Protein AF-A0A7W2FDJ4-F1 (afdb_monomer)

Mean predicted aligned error: 14.61 Å

Organism: NCBI:txid2758570

Sequence (195 aa):
MRVRCGSGLTKYYLIHSAQLAGSASAHRHAGGASSSGAVTGERERHAKRGIDEHNGMMALIEKRWHRMIRIAVSRDPARVPETSAVLWRGLAEHLTAIIGERGFDALYARSLHQVSATYPWLAGIDPAEEHVTFSQLQHRLQQQSMPAAGEASSALLCTFIDTLTLLIGELVTSSILRAAWGDDTVNPAVSESQA

Solvent-accessible surface area (backbone atoms only — not comparable to full-atom values): 11786 Å² total; per-residue (Å²): 138,87,82,86,79,82,88,85,77,92,72,85,86,80,84,87,86,85,90,89,83,86,83,89,79,90,84,88,86,88,84,90,83,83,96,81,69,75,78,70,52,54,62,53,51,53,55,49,47,55,52,52,52,47,53,53,56,45,59,49,51,61,51,44,55,51,50,33,45,46,48,63,34,57,72,44,46,91,46,24,32,61,49,49,29,52,57,49,38,29,45,41,64,58,41,29,77,74,57,34,61,72,46,47,31,55,47,51,44,49,25,42,58,62,44,20,78,82,42,59,80,57,55,87,66,61,47,89,77,31,74,82,61,28,54,62,60,25,53,52,31,66,77,44,55,51,68,60,27,33,52,52,52,36,51,37,57,43,47,37,50,53,52,46,27,74,72,70,33,57,70,55,43,54,53,49,51,36,69,41,61,36,62,69,56,73,39,84,86,72,85,82,87,89,130

Foldseek 3Di:
DDDDDDDDDPDPPPPDPDDDDDDDDDDDDDDDDDDDDPPPVVVVVVVVVVVVVVVVVLVVLLVLVLVLLLCQLVVDLLCNLVSLQLLVQLLLVLVCVPQNLVRSLVLLVVLLVVLCVVVVLSPPDRSNVCNHGVVSLSVSLNVDDSVVSSVSSSSSVSSSLVVVCVPVNDVVSVVSSCSSPNPVSSDVPPPPDDD

Structure (mmCIF, N/CA/C/O backbone):
data_AF-A0A7W2FDJ4-F1
#
_entry.id   AF-A0A7W2FDJ4-F1
#
loop_
_atom_site.group_PDB
_atom_site.id
_atom_site.type_symbol
_atom_site.label_atom_id
_atom_site.label_alt_id
_atom_site.label_comp_id
_atom_site.label_asym_id
_atom_site.label_entity_id
_atom_site.label_seq_id
_atom_site.pdbx_PDB_ins_code
_atom_site.Cartn_x
_atom_site.Cartn_y
_atom_site.Cartn_z
_atom_site.occupancy
_atom_site.B_iso_or_equiv
_atom_site.auth_seq_id
_atom_site.auth_comp_id
_atom_site.auth_asym_id
_atom_site.auth_atom_id
_atom_site.pdbx_PDB_model_num
ATOM 1 N N . MET A 1 1 ? 3.245 -29.405 22.994 1.00 35.12 1 MET A N 1
ATOM 2 C CA . MET A 1 1 ? 4.387 -28.833 22.249 1.00 35.12 1 MET A CA 1
ATOM 3 C C . MET A 1 1 ? 4.181 -27.319 22.183 1.00 35.12 1 MET A C 1
ATOM 5 O O . MET A 1 1 ? 3.327 -26.865 21.440 1.00 35.12 1 MET A O 1
ATOM 9 N N . ARG A 1 2 ? 4.812 -26.549 23.084 1.00 29.47 2 ARG A N 1
ATOM 10 C CA . ARG A 1 2 ? 4.671 -25.081 23.158 1.00 29.47 2 ARG A CA 1
ATOM 11 C C . ARG A 1 2 ? 5.788 -24.445 22.336 1.00 29.47 2 ARG A C 1
ATOM 13 O O . ARG A 1 2 ? 6.943 -24.524 22.741 1.00 29.47 2 ARG A O 1
ATOM 20 N N . VAL A 1 3 ? 5.442 -23.815 21.220 1.00 31.62 3 VAL A N 1
ATOM 21 C CA . VAL A 1 3 ? 6.370 -22.985 20.446 1.00 31.62 3 VAL A CA 1
ATOM 22 C C . VAL A 1 3 ? 6.242 -21.552 20.959 1.00 31.62 3 VAL A C 1
ATOM 24 O O . VAL A 1 3 ? 5.212 -20.910 20.782 1.00 31.62 3 VAL A O 1
ATOM 27 N N . ARG A 1 4 ? 7.280 -21.068 21.650 1.00 38.00 4 ARG A N 1
ATOM 28 C CA . ARG A 1 4 ? 7.498 -19.633 21.871 1.00 38.00 4 ARG A CA 1
ATOM 29 C C . ARG A 1 4 ? 8.023 -19.058 20.557 1.00 38.00 4 ARG A C 1
ATOM 31 O O . ARG A 1 4 ? 9.126 -19.419 20.160 1.00 38.00 4 ARG A O 1
ATOM 38 N N . CYS A 1 5 ? 7.264 -18.180 19.908 1.00 35.72 5 CYS A N 1
ATOM 39 C CA . CYS A 1 5 ? 7.778 -17.361 18.814 1.00 35.72 5 CYS A CA 1
ATOM 40 C C . CYS A 1 5 ? 8.107 -15.970 19.362 1.00 35.72 5 CYS A C 1
ATOM 42 O O . CYS A 1 5 ? 7.279 -15.339 20.019 1.00 35.72 5 CYS A O 1
ATOM 44 N N . GLY A 1 6 ? 9.362 -15.567 19.170 1.00 32.09 6 GLY A N 1
ATOM 45 C CA . GLY A 1 6 ? 9.973 -14.386 19.760 1.00 32.09 6 GLY A CA 1
ATOM 46 C C . GLY A 1 6 ? 9.373 -13.073 19.268 1.00 32.09 6 GLY A C 1
ATOM 47 O O . GLY A 1 6 ? 9.149 -12.858 18.082 1.00 32.09 6 GLY A O 1
ATOM 48 N N . SER A 1 7 ? 9.169 -12.192 20.238 1.00 45.44 7 SER A N 1
ATOM 49 C CA . SER A 1 7 ? 8.968 -10.753 20.135 1.00 45.44 7 SER A CA 1
ATOM 50 C C . SER A 1 7 ? 10.128 -10.059 19.416 1.00 45.44 7 SER A C 1
ATOM 52 O O . SER A 1 7 ? 11.277 -10.212 19.834 1.00 45.44 7 SER A O 1
ATOM 54 N N . GLY A 1 8 ? 9.833 -9.235 18.407 1.00 34.50 8 GLY A N 1
ATOM 55 C CA . GLY A 1 8 ? 10.883 -8.488 17.714 1.00 34.50 8 GLY A CA 1
ATOM 56 C C . GLY A 1 8 ? 10.454 -7.368 16.770 1.00 34.50 8 GLY A C 1
ATOM 57 O O . GLY A 1 8 ? 11.247 -7.054 15.897 1.00 34.50 8 GLY A O 1
ATOM 58 N N . LEU A 1 9 ? 9.261 -6.762 16.895 1.00 37.78 9 LEU A N 1
ATOM 59 C CA . LEU A 1 9 ? 8.865 -5.644 16.008 1.00 37.78 9 LEU A CA 1
ATOM 60 C C . LEU A 1 9 ? 8.097 -4.483 16.678 1.00 37.78 9 LEU A C 1
ATOM 62 O O . LEU A 1 9 ? 7.592 -3.599 15.996 1.00 37.78 9 LEU A O 1
ATOM 66 N N . THR A 1 10 ? 8.064 -4.389 18.009 1.00 34.03 10 THR A N 1
ATOM 67 C CA . THR A 1 10 ? 7.265 -3.364 18.718 1.00 34.03 10 THR A CA 1
ATOM 68 C C . THR A 1 10 ? 8.025 -2.073 19.065 1.00 34.03 10 THR A C 1
ATOM 70 O O . THR A 1 10 ? 7.787 -1.492 20.120 1.00 34.03 10 THR A O 1
ATOM 73 N N . LYS A 1 11 ? 8.965 -1.607 18.226 1.00 36.50 11 LYS A N 1
ATOM 74 C CA . LYS A 1 11 ? 9.744 -0.380 18.527 1.00 36.50 11 LYS A CA 1
ATOM 75 C C . LYS A 1 11 ? 9.569 0.808 17.579 1.00 36.50 11 LYS A C 1
ATOM 77 O O . LYS A 1 11 ? 10.017 1.888 17.941 1.00 36.50 11 LYS A O 1
ATOM 82 N N . TYR A 1 12 ? 8.872 0.678 16.450 1.00 39.47 12 TYR A N 1
ATOM 83 C CA . TYR A 1 12 ? 8.787 1.786 15.482 1.00 39.47 12 TYR A CA 1
ATOM 84 C C . TYR A 1 12 ? 7.567 2.718 15.606 1.00 39.47 12 TYR A C 1
ATOM 86 O O . TYR A 1 12 ? 7.525 3.732 14.922 1.00 39.47 12 TYR A O 1
ATOM 94 N N . TYR A 1 13 ? 6.621 2.467 16.520 1.00 38.34 13 TYR A N 1
ATOM 95 C CA . TYR A 1 13 ? 5.417 3.312 16.670 1.00 38.34 13 TYR A CA 1
ATOM 96 C C . TYR A 1 13 ? 5.310 4.104 17.986 1.00 38.34 13 TYR A C 1
ATOM 98 O O . TYR A 1 13 ? 4.272 4.694 18.269 1.00 38.34 13 TYR A O 1
ATOM 106 N N . LEU A 1 14 ? 6.380 4.175 18.784 1.00 38.66 14 LEU A N 1
ATOM 107 C CA . LEU A 1 14 ? 6.375 4.833 20.101 1.00 38.66 14 LEU A CA 1
ATOM 108 C C . LEU A 1 14 ? 7.415 5.960 20.216 1.00 38.66 14 LEU A C 1
ATOM 110 O O . LEU A 1 14 ? 8.109 6.083 21.219 1.00 38.66 14 LEU A O 1
ATOM 114 N N . ILE A 1 15 ? 7.528 6.805 19.187 1.00 38.59 15 ILE A N 1
ATOM 115 C CA . ILE A 1 15 ? 8.310 8.050 19.258 1.00 38.59 15 ILE A CA 1
ATOM 116 C C . ILE A 1 15 ? 7.502 9.196 18.637 1.00 38.59 15 ILE A C 1
ATOM 118 O O . ILE A 1 15 ? 7.810 9.660 17.545 1.00 38.59 15 ILE A O 1
ATOM 122 N N . HIS A 1 16 ? 6.438 9.657 19.307 1.00 35.53 16 HIS A N 1
ATOM 123 C CA . HIS A 1 16 ? 5.945 11.021 19.048 1.00 35.53 16 HIS A CA 1
ATOM 124 C C . HIS A 1 16 ? 5.197 11.721 20.197 1.00 35.53 16 HIS A C 1
ATOM 126 O O . HIS A 1 16 ? 4.578 12.762 19.982 1.00 35.53 16 HIS A O 1
ATOM 132 N N . SER A 1 17 ? 5.273 11.225 21.433 1.00 37.34 17 SER A N 1
ATOM 133 C CA . SER A 1 17 ? 4.556 11.840 22.558 1.00 37.34 17 SER A CA 1
ATOM 134 C C . SER A 1 17 ? 5.367 11.811 23.850 1.00 37.34 17 SER A C 1
ATOM 136 O O . SER A 1 17 ? 5.009 11.105 24.784 1.00 37.34 17 SER A O 1
ATOM 138 N N . ALA A 1 18 ? 6.471 12.561 23.879 1.00 37.53 18 ALA A N 1
ATOM 139 C CA . ALA A 1 18 ? 7.055 13.148 25.092 1.00 37.53 18 ALA A CA 1
ATOM 140 C C . ALA A 1 18 ? 8.311 13.950 24.721 1.00 37.53 18 ALA A C 1
ATOM 142 O O . ALA A 1 18 ? 9.374 13.356 24.594 1.00 37.53 18 ALA A O 1
ATOM 143 N N . GLN A 1 19 ? 8.204 15.273 24.536 1.00 37.16 19 GLN A N 1
ATOM 144 C CA . GLN A 1 19 ? 9.336 16.175 24.803 1.00 37.16 19 GLN A CA 1
ATOM 145 C C . GLN A 1 19 ? 8.892 17.647 24.898 1.00 37.16 19 GLN A C 1
ATOM 147 O O . GLN A 1 19 ? 9.180 18.454 24.021 1.00 37.16 19 GLN A O 1
ATOM 152 N N . LEU A 1 20 ? 8.200 18.010 25.980 1.00 39.47 20 LEU A N 1
ATOM 153 C CA . LEU A 1 20 ? 8.136 19.393 26.472 1.00 39.47 20 LEU A CA 1
ATOM 154 C C . LEU A 1 20 ? 8.098 19.376 28.005 1.00 39.47 20 LEU A C 1
ATOM 156 O O . LEU A 1 20 ? 7.041 19.527 28.605 1.00 39.47 20 LEU A O 1
ATOM 160 N N . ALA A 1 21 ? 9.255 19.161 28.634 1.00 34.97 21 ALA A N 1
ATOM 161 C CA . ALA A 1 21 ? 9.536 19.601 30.002 1.00 34.97 21 ALA A CA 1
ATOM 162 C C . ALA A 1 21 ? 11.033 19.447 30.315 1.00 34.97 21 ALA A C 1
ATOM 164 O O . ALA A 1 21 ? 11.576 18.354 30.193 1.00 34.97 21 ALA A O 1
ATOM 165 N N . GLY A 1 22 ? 11.669 20.524 30.786 1.00 32.59 22 GLY A N 1
ATOM 166 C CA . GLY A 1 22 ? 12.839 20.420 31.666 1.00 32.59 22 GLY A CA 1
ATOM 167 C C . GLY A 1 22 ? 14.176 20.891 31.098 1.00 32.59 22 GLY A C 1
ATOM 168 O O . GLY A 1 22 ? 15.038 20.085 30.768 1.00 32.59 22 GLY A O 1
ATOM 169 N N . SER A 1 23 ? 14.364 22.208 31.066 1.00 37.94 23 SER A N 1
ATOM 170 C CA . SER A 1 23 ? 15.670 22.875 31.004 1.00 37.94 23 SER A CA 1
ATOM 171 C C . SER A 1 23 ? 16.363 22.899 32.381 1.00 37.94 23 SER A C 1
ATOM 173 O O . SER A 1 23 ? 15.674 22.840 33.397 1.00 37.94 23 SER A O 1
ATOM 175 N N . ALA A 1 24 ? 17.684 23.163 32.367 1.00 33.72 24 ALA A N 1
ATOM 176 C CA . ALA A 1 24 ? 18.597 23.541 33.475 1.00 33.72 24 ALA A CA 1
ATOM 177 C C . ALA A 1 24 ? 19.248 22.376 34.264 1.00 33.72 24 ALA A C 1
ATOM 179 O O . ALA A 1 24 ? 18.584 21.411 34.602 1.00 33.72 24 ALA A O 1
ATOM 180 N N . SER A 1 25 ? 20.526 22.387 34.669 1.00 38.91 25 SER A N 1
ATOM 181 C CA . SER A 1 25 ? 21.714 23.224 34.419 1.00 38.91 25 SER A CA 1
ATOM 182 C C . SER A 1 25 ? 22.951 22.508 35.019 1.00 38.91 25 SER A C 1
ATOM 184 O O . SER A 1 25 ? 22.806 21.787 35.998 1.00 38.91 25 SER A O 1
ATOM 186 N N . ALA A 1 26 ? 24.135 22.772 34.448 1.00 38.47 26 ALA A N 1
ATOM 187 C CA . ALA A 1 26 ? 25.497 22.791 35.027 1.00 38.47 26 ALA A CA 1
ATOM 188 C C . ALA A 1 26 ? 26.029 21.655 35.944 1.00 38.47 26 ALA A C 1
ATOM 190 O O . ALA A 1 26 ? 25.538 21.450 37.044 1.00 38.47 26 ALA A O 1
ATOM 191 N N . HIS A 1 27 ? 27.212 21.108 35.611 1.00 33.00 27 HIS A N 1
ATOM 192 C CA . HIS A 1 27 ? 28.472 21.418 36.324 1.00 33.00 27 HIS A CA 1
ATOM 193 C C . HIS A 1 27 ? 29.728 20.844 35.622 1.00 33.00 27 HIS A C 1
ATOM 195 O O . HIS A 1 27 ? 29.701 19.798 34.986 1.00 33.00 27 HIS A O 1
ATOM 201 N N . ARG A 1 28 ? 30.825 21.605 35.751 1.00 38.44 28 ARG A N 1
ATOM 202 C CA . ARG A 1 28 ? 32.210 21.413 35.263 1.00 38.44 28 ARG A CA 1
ATOM 203 C C . ARG A 1 28 ? 32.880 20.108 35.724 1.00 38.44 28 ARG A C 1
ATOM 205 O O . ARG A 1 28 ? 32.680 19.732 36.870 1.00 38.44 28 ARG A O 1
ATOM 212 N N . HIS A 1 29 ? 33.844 19.592 34.947 1.00 35.88 29 HIS A N 1
ATOM 213 C CA . HIS A 1 29 ? 35.271 19.553 35.336 1.00 35.88 29 HIS A CA 1
ATOM 214 C C . HIS A 1 29 ? 36.205 19.170 34.168 1.00 35.88 29 HIS A C 1
ATOM 216 O O . HIS A 1 29 ? 35.777 18.635 33.153 1.00 35.88 29 HIS A O 1
ATOM 222 N N . ALA A 1 30 ? 37.470 19.563 34.324 1.00 39.56 30 ALA A N 1
ATOM 223 C CA . ALA A 1 30 ? 38.514 19.739 33.317 1.00 39.56 30 ALA A CA 1
ATOM 224 C C . ALA A 1 30 ? 39.463 18.535 33.113 1.00 39.56 30 ALA A C 1
ATOM 226 O O . ALA A 1 30 ? 39.499 17.620 33.929 1.00 39.56 30 ALA A O 1
ATOM 227 N N . GLY A 1 31 ? 40.307 18.640 32.075 1.00 33.47 31 GLY A N 1
ATOM 228 C CA . GLY A 1 31 ? 41.476 17.794 31.768 1.00 33.47 31 GLY A CA 1
ATOM 229 C C . GLY A 1 31 ? 41.420 17.356 30.297 1.00 33.47 31 GLY A C 1
ATOM 230 O O . GLY A 1 31 ? 40.468 16.705 29.905 1.00 33.47 31 GLY A O 1
ATOM 231 N N . GLY A 1 32 ? 42.293 17.740 29.365 1.00 38.88 32 GLY A N 1
ATOM 232 C CA . GLY A 1 32 ? 43.724 18.008 29.444 1.00 38.88 32 GLY A CA 1
ATOM 233 C C . GLY A 1 32 ? 44.474 16.801 28.873 1.00 38.88 32 GLY A C 1
ATOM 234 O O . GLY A 1 32 ? 44.712 15.875 29.632 1.00 38.88 32 GLY A O 1
ATOM 235 N N . ALA A 1 33 ? 44.794 16.800 27.567 1.00 36.53 33 ALA A N 1
ATOM 236 C CA . ALA A 1 33 ? 46.028 16.238 26.980 1.00 36.53 33 ALA A CA 1
ATOM 237 C C . ALA A 1 33 ? 45.968 16.058 25.446 1.00 36.53 33 ALA A C 1
ATOM 239 O O . ALA A 1 33 ? 44.989 15.573 24.887 1.00 36.53 33 ALA A O 1
ATOM 240 N N . SER A 1 34 ? 47.119 16.348 24.833 1.00 43.69 34 SER A N 1
ATOM 241 C CA . SER A 1 34 ? 47.691 15.746 23.620 1.00 43.69 34 SER A CA 1
ATOM 242 C C . SER A 1 34 ? 47.055 16.009 22.254 1.00 43.69 34 SER A C 1
ATOM 244 O O . SER A 1 34 ? 46.314 15.209 21.689 1.00 43.69 34 SER A O 1
ATOM 246 N N . SER A 1 35 ? 47.540 17.088 21.640 1.00 48.44 35 SER A N 1
ATOM 247 C CA . SER A 1 35 ? 47.592 17.301 20.196 1.00 48.44 35 SER A CA 1
ATOM 248 C C . SER A 1 35 ? 48.700 16.448 19.552 1.00 48.44 35 SER A C 1
ATOM 250 O O . SER A 1 35 ? 49.858 16.856 19.514 1.00 48.44 35 SER A O 1
ATOM 252 N N . SER A 1 36 ? 48.360 15.269 19.031 1.00 46.56 36 SER A N 1
ATOM 253 C CA . SER A 1 36 ? 49.180 14.565 18.030 1.00 46.56 36 SER A CA 1
ATOM 254 C C . SER A 1 36 ? 48.304 13.575 17.256 1.00 46.56 36 SER A C 1
ATOM 256 O O . SER A 1 36 ? 48.122 12.431 17.657 1.00 46.56 36 SER A O 1
ATOM 258 N N . GLY A 1 37 ? 47.665 14.059 16.187 1.00 46.62 37 GLY A N 1
ATOM 259 C CA . GLY A 1 37 ? 46.761 13.254 15.351 1.00 46.62 37 GLY A CA 1
ATOM 260 C C . GLY A 1 37 ? 45.909 14.061 14.364 1.00 46.62 37 GLY A C 1
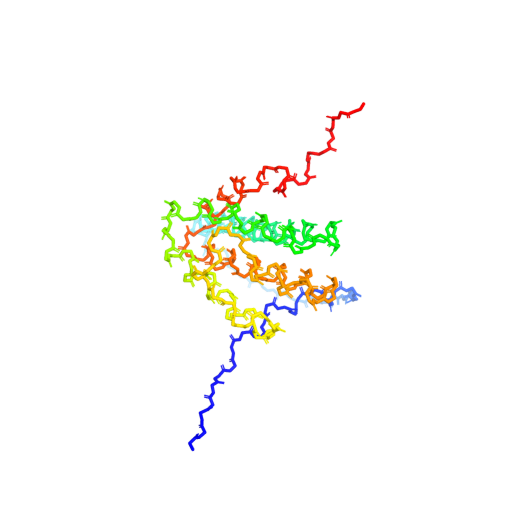ATOM 261 O O . GLY A 1 37 ? 44.803 13.649 14.025 1.00 46.62 37 GLY A O 1
ATOM 262 N N . ALA A 1 38 ? 46.361 15.249 13.945 1.00 49.38 38 ALA A N 1
ATOM 263 C CA . ALA A 1 38 ? 45.491 16.218 13.272 1.00 49.38 38 ALA A CA 1
ATOM 264 C C . ALA A 1 38 ? 45.242 15.945 11.775 1.00 49.38 38 ALA A C 1
ATOM 266 O O . ALA A 1 38 ? 44.203 16.350 11.268 1.00 49.38 38 ALA A O 1
ATOM 267 N N . VAL A 1 39 ? 46.124 15.232 11.066 1.00 50.12 39 VAL A N 1
ATOM 268 C CA . VAL A 1 39 ? 46.064 15.191 9.588 1.00 50.12 39 VAL A CA 1
ATOM 269 C C . VAL A 1 39 ? 45.224 14.032 9.024 1.00 50.12 39 VAL A C 1
ATOM 271 O O . VAL A 1 39 ? 44.646 14.164 7.949 1.00 50.12 39 VAL A O 1
ATOM 274 N N . THR A 1 40 ? 45.056 12.925 9.754 1.00 50.06 40 THR A N 1
ATOM 275 C CA . THR A 1 40 ? 44.250 11.779 9.276 1.00 50.06 40 THR A CA 1
ATOM 276 C C . THR A 1 40 ? 42.759 11.924 9.605 1.00 50.06 40 THR A C 1
ATOM 278 O 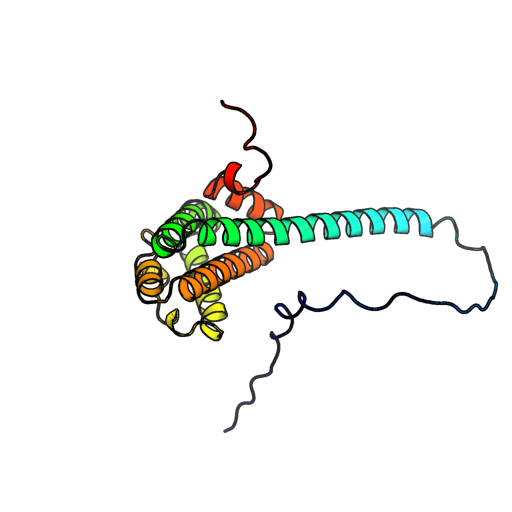O . THR A 1 40 ? 41.909 11.470 8.843 1.00 50.06 40 THR A O 1
ATOM 281 N N . GLY A 1 41 ? 42.415 12.634 10.686 1.00 47.06 41 GLY A N 1
ATOM 282 C CA . GLY A 1 41 ? 41.025 12.774 11.134 1.00 47.06 41 GLY A CA 1
ATOM 283 C C . GLY A 1 41 ? 40.170 13.730 10.297 1.00 47.06 41 GLY A C 1
ATOM 284 O O . GLY A 1 41 ? 38.950 13.655 10.347 1.00 47.06 41 GLY A O 1
ATOM 285 N N . GLU A 1 42 ? 40.761 14.641 9.523 1.00 42.97 42 GLU A N 1
ATOM 286 C CA . GLU A 1 42 ? 40.005 15.683 8.811 1.00 42.97 42 GLU A CA 1
ATOM 287 C C . GLU A 1 42 ? 39.336 15.167 7.527 1.00 42.97 42 GLU A C 1
ATOM 289 O O . GLU A 1 42 ? 38.183 15.503 7.249 1.00 42.97 42 GLU A O 1
ATOM 294 N N . ARG A 1 43 ? 40.002 14.251 6.808 1.00 50.53 43 ARG A N 1
ATOM 295 C CA . ARG A 1 43 ? 39.419 13.520 5.667 1.00 50.53 43 ARG A CA 1
ATOM 296 C C . ARG A 1 43 ? 38.301 12.572 6.100 1.00 50.53 43 ARG A C 1
ATOM 298 O O . ARG A 1 43 ? 37.265 12.507 5.444 1.00 50.53 43 ARG A O 1
ATOM 305 N N . GLU A 1 44 ? 38.479 11.894 7.231 1.00 49.00 44 GLU A N 1
ATOM 306 C CA . GLU A 1 44 ? 37.477 10.989 7.808 1.00 49.00 44 GLU A CA 1
ATOM 307 C C . GLU A 1 44 ? 36.255 11.755 8.343 1.00 49.00 44 GLU A C 1
ATOM 309 O O . GLU A 1 44 ? 35.114 11.342 8.136 1.00 49.00 44 GLU A O 1
ATOM 314 N N . ARG A 1 45 ? 36.473 12.934 8.945 1.00 53.94 45 ARG A N 1
ATOM 315 C CA . ARG A 1 45 ? 35.403 13.850 9.377 1.00 53.94 45 ARG A CA 1
ATOM 316 C C . ARG A 1 45 ? 34.588 14.403 8.206 1.00 53.94 45 ARG A C 1
ATOM 318 O O . ARG A 1 45 ? 33.377 14.540 8.350 1.00 53.94 45 ARG A O 1
ATOM 325 N N . HIS A 1 46 ? 35.211 14.700 7.064 1.00 50.38 46 HIS A N 1
ATOM 326 C CA . HIS A 1 46 ? 34.495 15.157 5.866 1.00 50.38 46 HIS A CA 1
ATOM 327 C C . HIS A 1 46 ? 33.679 14.038 5.203 1.00 50.38 46 HIS A C 1
ATOM 329 O O . HIS A 1 46 ? 32.527 14.267 4.838 1.00 50.38 46 HIS A O 1
ATOM 335 N N . ALA A 1 47 ? 34.233 12.825 5.097 1.00 57.59 47 ALA A N 1
ATOM 336 C CA . ALA A 1 47 ? 33.514 11.677 4.542 1.00 57.59 47 ALA A CA 1
ATOM 337 C C . ALA A 1 47 ? 32.325 11.262 5.425 1.00 57.59 47 ALA A C 1
ATOM 339 O O . ALA A 1 47 ? 31.223 11.051 4.923 1.00 57.59 47 ALA A O 1
ATOM 340 N N . LYS A 1 48 ? 32.517 11.220 6.750 1.00 51.69 48 LYS A N 1
ATOM 341 C CA . LYS A 1 48 ? 31.446 10.890 7.695 1.00 51.69 48 LYS A CA 1
ATOM 342 C C . LYS A 1 48 ? 30.353 11.963 7.736 1.00 51.69 48 LYS A C 1
ATOM 344 O O . LYS A 1 48 ? 29.182 11.613 7.754 1.00 51.69 48 LYS A O 1
ATOM 349 N N . ARG A 1 49 ? 30.713 13.251 7.640 1.00 56.22 49 ARG A N 1
ATOM 350 C CA . ARG A 1 49 ? 29.740 14.354 7.543 1.00 56.22 49 ARG A CA 1
ATOM 351 C C . ARG A 1 49 ? 28.859 14.245 6.297 1.00 56.22 49 ARG A C 1
ATOM 353 O O . ARG A 1 49 ? 27.653 14.407 6.414 1.00 56.22 49 ARG A O 1
ATOM 360 N N . GLY A 1 50 ? 29.435 13.908 5.140 1.00 54.16 50 GLY A N 1
ATOM 361 C CA . GLY A 1 50 ? 28.657 13.695 3.915 1.00 54.16 50 GLY A CA 1
ATOM 362 C C . GLY A 1 50 ? 27.683 12.514 4.015 1.00 54.16 50 GLY A C 1
ATOM 363 O O . GLY A 1 50 ? 26.563 12.603 3.523 1.00 54.16 50 GLY A O 1
ATOM 364 N N . ILE A 1 51 ? 28.077 11.431 4.696 1.00 57.12 51 ILE A N 1
ATOM 365 C CA . ILE A 1 51 ? 27.209 10.268 4.947 1.00 57.12 51 ILE A CA 1
ATOM 366 C C . ILE A 1 51 ? 26.108 10.608 5.964 1.00 57.12 51 ILE A C 1
ATOM 368 O O . ILE A 1 51 ? 24.963 10.220 5.763 1.00 57.12 51 ILE A O 1
ATOM 372 N N . ASP A 1 52 ? 26.413 11.366 7.018 1.00 51.19 52 ASP A N 1
ATOM 373 C CA . ASP A 1 52 ? 25.440 11.751 8.050 1.00 51.19 52 ASP A CA 1
ATOM 374 C C . ASP A 1 52 ? 24.416 12.781 7.530 1.00 51.19 52 ASP A C 1
ATOM 376 O O . ASP A 1 52 ? 23.228 12.683 7.840 1.00 51.19 52 ASP A O 1
ATOM 380 N N . GLU A 1 53 ? 24.837 13.734 6.693 1.00 55.69 53 GLU A N 1
ATOM 381 C CA . GLU A 1 53 ? 23.945 14.691 6.018 1.00 55.69 53 GLU A CA 1
ATOM 382 C C . GLU A 1 53 ? 23.057 14.000 4.979 1.00 55.69 53 GLU A C 1
ATOM 384 O O . GLU A 1 53 ? 21.860 14.282 4.907 1.00 55.69 53 GLU A O 1
ATOM 389 N N . HIS A 1 54 ? 23.609 13.045 4.224 1.00 51.56 54 HIS A N 1
ATOM 390 C CA . HIS A 1 54 ? 22.834 12.194 3.326 1.00 51.56 54 HIS A CA 1
ATOM 391 C C . HIS A 1 54 ? 21.817 11.359 4.112 1.00 51.56 54 HIS A C 1
ATOM 393 O O . HIS A 1 54 ? 20.630 11.450 3.833 1.00 51.56 54 HIS A O 1
ATOM 399 N N . ASN A 1 55 ? 22.232 10.647 5.163 1.00 55.88 55 ASN A N 1
ATOM 400 C CA . ASN A 1 55 ? 21.334 9.859 6.013 1.00 55.88 55 ASN A CA 1
ATOM 401 C C . ASN A 1 55 ? 20.245 10.722 6.678 1.00 55.88 55 ASN A C 1
ATOM 403 O O . ASN A 1 55 ? 19.103 10.285 6.805 1.00 55.88 55 ASN A O 1
ATOM 407 N N . GLY A 1 56 ? 20.568 11.957 7.075 1.00 58.91 56 GLY A N 1
ATOM 408 C CA . GLY A 1 56 ? 19.610 12.916 7.628 1.00 58.91 56 GLY A CA 1
ATOM 409 C C . GLY A 1 56 ? 18.607 13.433 6.594 1.00 58.91 56 GLY A C 1
ATOM 410 O O . GLY A 1 56 ? 17.414 13.499 6.880 1.00 58.91 56 GLY A O 1
ATOM 411 N N . MET A 1 57 ? 19.065 13.756 5.383 1.00 53.31 57 MET A N 1
ATOM 412 C CA . MET A 1 57 ? 18.214 14.166 4.261 1.00 53.31 57 MET A CA 1
ATOM 413 C C . MET A 1 57 ? 17.345 13.010 3.738 1.00 53.31 57 MET A C 1
ATOM 415 O O . MET A 1 57 ? 16.198 13.234 3.359 1.00 53.31 57 MET A O 1
ATOM 419 N N . MET A 1 58 ? 17.847 11.778 3.795 1.00 51.56 58 MET A N 1
ATOM 420 C CA . MET A 1 58 ? 17.126 10.565 3.400 1.00 51.56 58 MET A CA 1
ATOM 421 C C . MET A 1 58 ? 16.066 10.157 4.431 1.00 51.56 58 MET A C 1
ATOM 423 O O . MET A 1 58 ? 14.907 9.959 4.083 1.00 51.56 58 MET A O 1
ATOM 427 N N . ALA A 1 59 ? 16.361 10.235 5.733 1.00 60.00 59 ALA A N 1
ATOM 428 C CA . ALA A 1 59 ? 15.335 10.074 6.771 1.00 60.00 59 ALA A CA 1
ATOM 429 C C . ALA A 1 59 ? 14.203 11.126 6.682 1.00 60.00 59 ALA A C 1
ATOM 431 O O . ALA A 1 59 ? 13.115 10.927 7.228 1.00 60.00 59 ALA A O 1
ATOM 432 N N . LEU A 1 60 ? 14.438 12.271 6.027 1.00 60.41 60 LEU A N 1
ATOM 433 C CA . LEU A 1 60 ? 13.400 13.263 5.727 1.00 60.41 60 LEU A CA 1
ATOM 434 C C . LEU A 1 60 ? 12.556 12.880 4.504 1.00 60.41 60 LEU A C 1
ATOM 436 O O . LEU A 1 60 ? 11.371 13.213 4.482 1.00 60.41 60 LEU A O 1
ATOM 440 N N . ILE A 1 61 ? 13.126 12.179 3.522 1.00 58.22 61 ILE A N 1
ATOM 441 C CA . ILE A 1 61 ? 12.406 11.669 2.349 1.00 58.22 61 ILE A CA 1
ATOM 442 C C . ILE A 1 61 ? 11.511 10.492 2.751 1.00 58.22 61 ILE A C 1
ATOM 444 O O . ILE A 1 61 ? 10.332 10.526 2.400 1.00 58.22 61 ILE A O 1
ATOM 448 N N . GLU A 1 62 ? 11.993 9.561 3.585 1.00 63.50 62 GLU A N 1
ATOM 449 C CA . GLU A 1 62 ? 11.175 8.504 4.212 1.00 63.50 62 GLU A CA 1
ATOM 450 C C . GLU A 1 62 ? 9.917 9.087 4.885 1.00 63.50 62 GLU A C 1
ATOM 452 O O . GLU A 1 62 ? 8.770 8.734 4.603 1.00 63.50 62 GLU A O 1
ATOM 457 N N . LYS A 1 63 ? 10.122 10.127 5.699 1.00 68.81 63 LYS A N 1
ATOM 458 C CA . LYS A 1 63 ? 9.037 10.849 6.380 1.00 68.81 63 LYS A CA 1
ATOM 459 C C . LYS A 1 63 ? 8.122 11.620 5.431 1.00 68.81 63 LYS A C 1
ATOM 461 O O . LYS A 1 63 ? 6.968 11.891 5.785 1.00 68.81 63 LYS A O 1
ATOM 466 N N . ARG A 1 64 ? 8.618 12.033 4.263 1.00 77.88 64 ARG A N 1
ATOM 467 C CA . ARG A 1 64 ? 7.866 12.862 3.317 1.00 77.88 64 ARG A CA 1
ATOM 468 C C . ARG A 1 64 ? 6.723 12.068 2.709 1.00 77.88 64 ARG A C 1
ATOM 470 O O . ARG A 1 64 ? 5.588 12.535 2.764 1.00 77.88 64 ARG A O 1
ATOM 477 N N . TRP A 1 65 ? 6.979 10.866 2.207 1.00 83.38 65 TRP A N 1
ATOM 478 C CA . TRP A 1 65 ? 5.931 10.070 1.575 1.00 83.38 65 TRP A CA 1
ATOM 479 C C . TRP A 1 65 ? 4.943 9.476 2.591 1.00 83.38 65 TRP A C 1
ATOM 481 O O . TRP A 1 65 ? 3.744 9.477 2.312 1.00 83.38 65 TRP A O 1
ATOM 491 N N . HIS A 1 66 ? 5.366 9.133 3.820 1.00 87.69 66 HIS A N 1
ATOM 492 C CA . HIS A 1 66 ? 4.422 8.828 4.915 1.00 87.69 66 HIS A CA 1
ATOM 493 C C . HIS A 1 66 ? 3.445 9.980 5.158 1.00 87.69 66 HIS A C 1
ATOM 495 O O . HIS A 1 66 ? 2.239 9.768 5.306 1.00 87.69 66 HIS A O 1
ATOM 501 N N . ARG A 1 67 ? 3.956 11.215 5.205 1.00 85.88 67 ARG A N 1
ATOM 502 C CA . ARG A 1 67 ? 3.128 12.409 5.397 1.00 85.88 67 ARG A CA 1
ATOM 503 C C . ARG A 1 67 ? 2.156 12.599 4.237 1.00 85.88 67 ARG A C 1
ATOM 505 O O . ARG A 1 67 ? 0.984 12.858 4.492 1.00 85.88 67 ARG A O 1
ATOM 512 N N . MET A 1 68 ? 2.615 12.457 2.997 1.00 86.81 68 MET A N 1
ATOM 513 C CA . MET A 1 68 ? 1.753 12.596 1.823 1.00 86.81 68 MET A CA 1
ATOM 514 C C . MET A 1 68 ? 0.626 11.570 1.812 1.00 86.81 68 MET A C 1
ATOM 516 O O . MET A 1 68 ? -0.516 11.949 1.592 1.00 86.81 68 MET A O 1
ATOM 520 N N . ILE A 1 69 ? 0.924 10.297 2.097 1.00 90.31 69 ILE A N 1
ATOM 521 C CA . ILE A 1 69 ? -0.081 9.227 2.164 1.00 90.31 69 ILE A CA 1
ATOM 522 C C . ILE A 1 69 ? -1.143 9.588 3.194 1.00 90.31 69 ILE A C 1
ATOM 524 O O . ILE A 1 69 ? -2.332 9.560 2.890 1.00 90.31 69 ILE A O 1
ATOM 528 N N . ARG A 1 70 ? -0.722 9.997 4.397 1.00 89.56 70 ARG A N 1
ATOM 529 C CA . ARG A 1 70 ? -1.660 10.399 5.449 1.00 89.56 70 ARG A CA 1
ATOM 530 C C . ARG A 1 70 ? -2.513 11.589 5.028 1.00 89.56 70 ARG A C 1
ATOM 532 O O . ARG A 1 70 ? -3.710 11.571 5.288 1.00 89.56 70 ARG A O 1
ATOM 539 N N . ILE A 1 71 ? -1.933 12.597 4.374 1.00 87.94 71 ILE A N 1
ATOM 540 C CA . ILE A 1 71 ? -2.684 13.751 3.859 1.00 87.94 71 ILE A CA 1
ATOM 541 C C . ILE A 1 71 ? -3.678 13.308 2.783 1.00 87.94 71 ILE A C 1
ATOM 543 O O . ILE A 1 71 ? -4.849 13.657 2.874 1.00 87.94 71 ILE A O 1
ATOM 547 N N . ALA A 1 72 ? -3.239 12.524 1.797 1.00 87.69 72 ALA A N 1
ATOM 548 C CA . ALA A 1 72 ? -4.069 12.067 0.688 1.00 87.69 72 ALA A CA 1
ATOM 549 C C . ALA A 1 72 ? -5.264 11.242 1.182 1.00 87.69 72 ALA A C 1
ATOM 551 O O . ALA A 1 72 ? -6.399 11.532 0.814 1.00 87.69 72 ALA A O 1
ATOM 552 N N . VAL A 1 73 ? -5.020 10.278 2.073 1.00 89.25 73 VAL A N 1
ATOM 553 C CA . VAL A 1 73 ? -6.060 9.414 2.647 1.00 89.25 73 VAL A CA 1
ATOM 554 C C . VAL A 1 73 ? -6.987 10.196 3.586 1.00 89.25 73 VAL A C 1
ATOM 556 O O . VAL A 1 73 ? -8.190 9.967 3.583 1.00 89.25 73 VAL A O 1
ATOM 559 N N . SER A 1 74 ? -6.468 11.152 4.364 1.00 86.19 74 SER A N 1
ATOM 560 C CA . SER A 1 74 ? -7.279 11.904 5.340 1.00 86.19 74 SER A CA 1
ATOM 561 C C . SER A 1 74 ? -8.006 13.116 4.750 1.00 86.19 74 SER A C 1
ATOM 563 O O . SER A 1 74 ? -8.821 13.720 5.444 1.00 86.19 74 SER A O 1
ATOM 565 N N . ARG A 1 75 ? -7.709 13.508 3.501 1.00 87.81 75 ARG A N 1
ATOM 566 C CA . ARG A 1 75 ? -8.283 14.703 2.857 1.00 87.81 75 ARG A CA 1
ATOM 567 C C . ARG A 1 75 ? -9.801 14.620 2.739 1.00 87.81 75 ARG A C 1
ATOM 569 O O . ARG A 1 75 ? -10.479 15.624 2.934 1.00 87.81 75 ARG A O 1
ATOM 576 N N . ASP A 1 76 ? -10.306 13.437 2.413 1.00 88.25 76 ASP A N 1
ATOM 577 C CA . ASP A 1 76 ? -11.732 13.143 2.369 1.00 88.25 76 ASP A CA 1
ATOM 578 C C . ASP A 1 76 ? -11.982 11.775 3.017 1.00 88.25 76 ASP A C 1
ATOM 580 O O . ASP A 1 76 ? -11.916 10.742 2.344 1.00 88.25 76 ASP A O 1
ATOM 584 N N . PRO A 1 77 ? -12.261 11.749 4.334 1.00 87.62 77 PRO A N 1
ATOM 585 C CA . PRO A 1 77 ? -12.465 10.508 5.068 1.00 87.62 77 PRO A CA 1
ATOM 586 C C . PRO A 1 77 ? -13.611 9.648 4.509 1.00 87.62 77 PRO A C 1
ATOM 588 O O . PRO A 1 77 ? -13.619 8.437 4.718 1.00 87.62 77 PRO A O 1
ATOM 591 N N . ALA A 1 78 ? -14.586 10.250 3.812 1.00 90.31 78 ALA A N 1
ATOM 592 C CA . ALA A 1 78 ? -15.713 9.526 3.221 1.00 90.31 78 ALA A CA 1
ATOM 593 C C . ALA A 1 78 ? -15.312 8.775 1.947 1.00 90.31 78 ALA A C 1
ATOM 595 O O . ALA A 1 78 ? -15.964 7.803 1.581 1.00 90.31 78 ALA A O 1
ATOM 596 N N . ARG A 1 79 ? -14.232 9.217 1.293 1.00 93.06 79 ARG A N 1
ATOM 597 C CA . ARG A 1 79 ? -13.703 8.655 0.046 1.00 93.06 79 ARG A CA 1
ATOM 598 C C . ARG A 1 79 ? -12.411 7.876 0.246 1.00 93.06 79 ARG A C 1
ATOM 600 O O . ARG A 1 79 ? -11.682 7.647 -0.721 1.00 93.06 79 ARG A O 1
ATOM 607 N N . VAL A 1 80 ? -12.088 7.499 1.484 1.00 94.19 80 VAL A N 1
ATOM 608 C CA . VAL A 1 80 ? -10.907 6.677 1.783 1.00 94.19 80 VAL A CA 1
ATOM 609 C C . VAL A 1 80 ? -10.870 5.428 0.903 1.00 94.19 80 VAL A C 1
ATOM 611 O O . VAL A 1 80 ? -9.858 5.258 0.233 1.00 94.19 80 VAL A O 1
ATOM 614 N N . PRO A 1 81 ? -11.931 4.602 0.806 1.00 94.56 81 PRO A N 1
ATOM 615 C CA . PRO A 1 81 ? -11.877 3.375 0.014 1.00 94.56 81 PRO A CA 1
ATOM 616 C C . PRO A 1 81 ? -11.504 3.623 -1.455 1.00 94.56 81 PRO A C 1
ATOM 618 O O . PRO A 1 81 ? -10.634 2.947 -2.006 1.00 94.56 81 PRO A O 1
ATOM 621 N N . GLU A 1 82 ? -12.118 4.626 -2.081 1.00 93.75 82 GLU A N 1
ATOM 622 C CA . GLU A 1 82 ? -11.878 4.993 -3.478 1.00 93.75 82 GLU A CA 1
ATOM 623 C C . GLU A 1 82 ? -10.477 5.587 -3.659 1.00 93.75 82 GLU A C 1
ATOM 625 O O . GLU A 1 82 ? -9.778 5.268 -4.621 1.00 93.75 82 GLU A O 1
ATOM 630 N N . THR A 1 83 ? -10.049 6.435 -2.721 1.00 93.38 83 THR A N 1
ATOM 631 C CA . THR A 1 83 ? -8.720 7.058 -2.728 1.00 93.38 83 THR A CA 1
ATOM 632 C C . THR A 1 83 ? -7.634 5.997 -2.588 1.00 93.38 83 THR A C 1
ATOM 634 O O . THR A 1 83 ? -6.667 6.011 -3.347 1.00 93.38 83 THR A O 1
ATOM 637 N N . SER A 1 84 ? -7.810 5.029 -1.686 1.00 94.12 84 SER A N 1
ATOM 638 C CA . SER A 1 84 ? -6.906 3.892 -1.520 1.00 94.12 84 SER A CA 1
ATOM 639 C C . SER A 1 84 ? -6.780 3.101 -2.817 1.00 94.12 84 SER A C 1
ATOM 641 O O . SER A 1 84 ? -5.664 2.886 -3.281 1.00 94.12 84 SER A O 1
ATOM 643 N N . ALA A 1 85 ? -7.899 2.721 -3.441 1.00 93.69 85 ALA A N 1
ATOM 644 C CA . ALA A 1 85 ? -7.885 1.979 -4.700 1.00 93.69 85 ALA A CA 1
ATOM 645 C C . ALA A 1 85 ? -7.191 2.760 -5.832 1.00 93.69 85 ALA A C 1
ATOM 647 O O . ALA A 1 85 ? -6.454 2.181 -6.626 1.00 93.69 85 ALA A O 1
ATOM 648 N N . VAL A 1 86 ? -7.368 4.083 -5.912 1.00 93.38 86 VAL A N 1
ATOM 649 C CA . VAL A 1 86 ? -6.645 4.934 -6.877 1.00 93.38 86 VAL A CA 1
ATOM 650 C C . VAL A 1 86 ? -5.136 4.912 -6.627 1.00 93.38 86 VAL A C 1
ATOM 652 O O . VAL A 1 86 ? -4.377 4.675 -7.566 1.00 93.38 86 VAL A O 1
ATOM 655 N N . LEU A 1 87 ? -4.696 5.112 -5.382 1.00 93.31 87 LEU A N 1
ATOM 656 C CA . LEU A 1 87 ? -3.270 5.123 -5.039 1.00 93.31 87 LEU A CA 1
ATOM 657 C C . LEU A 1 87 ? -2.604 3.776 -5.336 1.00 93.31 87 LEU A C 1
ATOM 659 O O . LEU A 1 87 ? -1.499 3.749 -5.879 1.00 93.31 87 LEU A O 1
ATOM 663 N N . TRP A 1 88 ? -3.287 2.675 -5.019 1.00 95.56 88 TRP A N 1
ATOM 664 C CA . TRP A 1 88 ? -2.810 1.320 -5.281 1.00 95.56 88 TRP A CA 1
ATOM 665 C C . TRP A 1 88 ? -2.730 0.987 -6.767 1.00 95.56 88 TRP A C 1
ATOM 667 O O . TRP A 1 88 ? -1.733 0.410 -7.192 1.00 95.56 88 TRP A O 1
ATOM 677 N N . ARG A 1 89 ? -3.715 1.403 -7.573 1.00 93.81 89 ARG A N 1
ATOM 678 C CA . ARG A 1 89 ? -3.660 1.227 -9.033 1.00 93.81 89 ARG A CA 1
ATOM 679 C C . ARG A 1 89 ? -2.487 1.971 -9.657 1.00 93.81 89 ARG A C 1
ATOM 681 O O . ARG A 1 89 ? -1.764 1.370 -10.441 1.00 93.81 89 ARG A O 1
ATOM 688 N N . GLY A 1 90 ? -2.250 3.222 -9.255 1.00 92.19 90 GLY A N 1
ATOM 689 C CA . GLY A 1 90 ? -1.086 3.977 -9.729 1.00 92.19 90 GLY A CA 1
ATOM 690 C C . GLY A 1 90 ? 0.233 3.276 -9.385 1.00 92.19 90 GLY A C 1
ATOM 691 O O . GLY A 1 90 ? 1.129 3.181 -10.218 1.00 92.19 90 GLY A O 1
ATOM 692 N N . LEU A 1 91 ? 0.345 2.708 -8.179 1.00 92.88 91 LEU A N 1
ATOM 693 C CA . LEU A 1 91 ? 1.518 1.913 -7.806 1.00 92.88 91 LEU A CA 1
ATOM 694 C C . LEU A 1 91 ? 1.646 0.636 -8.641 1.00 92.88 91 LEU A C 1
ATOM 696 O O . LEU A 1 91 ? 2.738 0.347 -9.125 1.00 92.88 91 LEU A O 1
ATOM 700 N N . ALA A 1 92 ? 0.563 -0.122 -8.806 1.00 92.94 92 ALA A N 1
ATOM 701 C CA . ALA A 1 92 ? 0.559 -1.366 -9.569 1.00 92.94 92 ALA A CA 1
ATOM 702 C C . ALA A 1 92 ? 0.975 -1.129 -11.028 1.00 92.94 92 ALA A C 1
ATOM 704 O O . ALA A 1 92 ? 1.830 -1.848 -11.540 1.00 92.94 92 ALA A O 1
ATOM 705 N N . GLU A 1 93 ? 0.460 -0.080 -11.667 1.00 91.38 93 GLU A N 1
ATOM 706 C CA . GLU A 1 93 ? 0.779 0.271 -13.055 1.00 91.38 93 GLU A CA 1
ATOM 707 C C . GLU A 1 93 ? 2.287 0.476 -13.270 1.00 91.38 93 GLU A C 1
ATOM 709 O O . GLU A 1 93 ? 2.870 -0.080 -14.200 1.00 91.38 93 GLU A O 1
ATOM 714 N N . HIS A 1 94 ? 2.958 1.198 -12.369 1.00 90.88 94 HIS A N 1
ATOM 715 C CA . HIS A 1 94 ? 4.399 1.431 -12.490 1.00 90.88 94 HIS A CA 1
ATOM 716 C C . HIS A 1 94 ? 5.255 0.268 -11.987 1.00 90.88 94 HIS A C 1
ATOM 718 O O . HIS A 1 94 ? 6.313 -0.012 -12.553 1.00 90.88 94 HIS A O 1
ATOM 724 N N . LEU A 1 95 ? 4.840 -0.409 -10.917 1.00 90.81 95 LEU A N 1
ATOM 725 C CA . LEU A 1 95 ? 5.653 -1.450 -10.291 1.00 90.81 95 LEU A CA 1
ATOM 726 C C . LEU A 1 95 ? 5.616 -2.762 -11.056 1.00 90.81 95 LEU A C 1
ATOM 728 O O . LEU A 1 95 ? 6.651 -3.416 -11.168 1.00 90.81 95 LEU A O 1
ATOM 732 N N . THR A 1 96 ? 4.480 -3.137 -11.634 1.00 91.88 96 THR A N 1
ATOM 733 C CA . THR A 1 96 ? 4.395 -4.361 -12.442 1.00 91.88 96 THR A CA 1
ATOM 734 C C . THR A 1 96 ? 5.337 -4.317 -13.649 1.00 91.88 96 THR A C 1
ATOM 736 O O . THR A 1 96 ? 5.917 -5.342 -13.996 1.00 91.88 96 THR A O 1
ATOM 739 N N . ALA A 1 97 ? 5.613 -3.135 -14.212 1.00 88.62 97 ALA A N 1
ATOM 740 C CA . ALA A 1 97 ? 6.609 -2.957 -15.272 1.00 88.62 97 ALA A CA 1
ATOM 741 C C . ALA A 1 97 ? 8.067 -3.189 -14.815 1.00 88.62 97 ALA A C 1
ATOM 743 O O . ALA A 1 97 ? 8.923 -3.507 -15.639 1.00 88.62 97 ALA A O 1
ATOM 744 N N . ILE A 1 98 ? 8.366 -3.029 -13.521 1.00 88.94 98 ILE A N 1
ATOM 745 C CA . ILE A 1 98 ? 9.730 -3.115 -12.970 1.00 88.94 98 ILE A CA 1
ATOM 746 C C . ILE A 1 98 ? 9.990 -4.487 -12.348 1.00 88.94 98 ILE A C 1
ATOM 748 O O . ILE A 1 98 ? 11.023 -5.102 -12.604 1.00 88.94 98 ILE A O 1
ATOM 752 N N . ILE A 1 99 ? 9.064 -4.963 -11.513 1.00 89.25 99 ILE A N 1
ATOM 753 C CA . ILE A 1 99 ? 9.222 -6.191 -10.717 1.00 89.25 99 ILE A CA 1
ATOM 754 C C . ILE A 1 99 ? 8.303 -7.333 -11.174 1.00 89.25 99 ILE A C 1
ATOM 756 O O . ILE A 1 99 ? 8.370 -8.432 -10.622 1.00 89.25 99 ILE A O 1
ATOM 760 N N . GLY A 1 100 ? 7.464 -7.099 -12.187 1.00 91.38 100 GLY A N 1
ATOM 761 C CA . GLY A 1 100 ? 6.451 -8.046 -12.651 1.00 91.38 100 GLY A CA 1
ATOM 762 C C . GLY A 1 100 ? 5.223 -8.115 -11.738 1.00 91.38 100 GLY A C 1
ATOM 763 O O . GLY A 1 100 ? 5.275 -7.755 -10.562 1.00 91.38 100 GLY A O 1
ATOM 764 N N . GLU A 1 101 ? 4.118 -8.642 -12.270 1.00 92.00 101 GLU A N 1
ATOM 765 C CA . GLU A 1 101 ? 2.857 -8.866 -11.535 1.00 92.00 101 GLU A CA 1
ATOM 766 C C . GLU A 1 101 ? 3.064 -9.698 -10.268 1.00 92.00 101 GLU A C 1
ATOM 768 O O . GLU A 1 101 ? 2.767 -9.244 -9.168 1.00 92.00 101 GLU A O 1
ATOM 773 N N . ARG A 1 102 ? 3.709 -10.863 -10.396 1.00 91.62 102 ARG A N 1
ATOM 774 C CA . ARG A 1 102 ? 3.992 -11.741 -9.249 1.00 91.62 102 ARG A CA 1
ATOM 775 C C . ARG A 1 102 ? 4.873 -11.087 -8.184 1.00 91.62 102 ARG A C 1
ATOM 777 O O . ARG A 1 102 ? 4.763 -11.419 -7.006 1.00 91.62 102 ARG A O 1
ATOM 784 N N . GLY A 1 103 ? 5.779 -10.197 -8.593 1.00 92.25 103 GLY A N 1
ATOM 785 C CA . GLY A 1 103 ? 6.615 -9.441 -7.663 1.00 92.25 103 GLY A CA 1
ATOM 786 C C . GLY A 1 103 ? 5.783 -8.441 -6.869 1.00 92.25 103 GLY A C 1
ATOM 787 O O . GLY A 1 103 ? 5.918 -8.360 -5.648 1.00 92.25 103 GLY A O 1
ATOM 788 N N . PHE A 1 104 ? 4.885 -7.730 -7.551 1.00 93.62 104 PHE A N 1
ATOM 789 C CA . PHE A 1 104 ? 3.931 -6.832 -6.913 1.00 93.62 104 PHE A CA 1
ATOM 790 C C . PHE A 1 104 ? 3.023 -7.580 -5.927 1.00 93.62 104 PHE A C 1
ATOM 792 O O . PHE A 1 104 ? 2.922 -7.156 -4.776 1.00 93.62 104 PHE A O 1
ATOM 799 N N . ASP A 1 105 ? 2.460 -8.728 -6.312 1.00 93.94 105 ASP A N 1
ATOM 800 C CA . ASP A 1 105 ? 1.600 -9.529 -5.427 1.00 93.94 105 ASP A CA 1
ATOM 801 C C . ASP A 1 105 ? 2.318 -9.998 -4.188 1.00 93.94 105 ASP A C 1
ATOM 803 O O . ASP A 1 105 ? 1.786 -9.895 -3.090 1.00 93.94 105 ASP A O 1
ATOM 807 N N . ALA A 1 106 ? 3.538 -10.510 -4.345 1.00 93.69 106 ALA A N 1
ATOM 808 C CA . ALA A 1 106 ? 4.319 -10.989 -3.218 1.00 93.69 106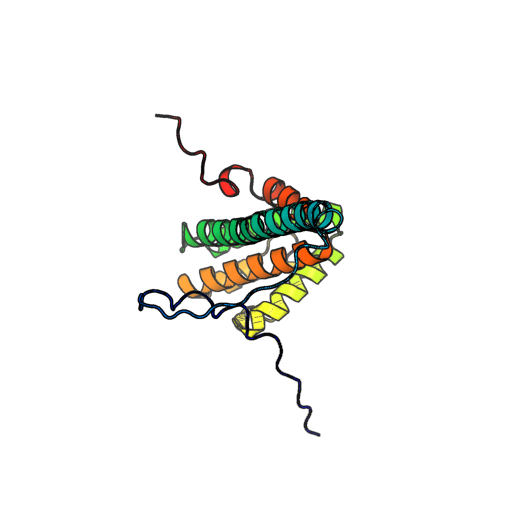 ALA A CA 1
ATOM 809 C C . ALA A 1 106 ? 4.586 -9.859 -2.211 1.00 93.69 106 ALA A C 1
ATOM 811 O O . ALA A 1 106 ? 4.519 -10.078 -0.998 1.00 93.69 106 ALA A O 1
ATOM 812 N N . LEU A 1 107 ? 4.853 -8.643 -2.699 1.00 94.06 107 LEU A N 1
ATOM 813 C CA . LEU A 1 107 ? 5.015 -7.467 -1.848 1.00 94.06 107 LEU A CA 1
ATOM 814 C C . LEU A 1 107 ? 3.704 -7.048 -1.196 1.00 94.06 107 LEU A C 1
ATOM 816 O O . LEU A 1 107 ? 3.673 -6.841 0.017 1.00 94.06 107 LEU A O 1
ATOM 820 N N . TYR A 1 108 ? 2.623 -6.981 -1.965 1.00 95.31 108 TYR A N 1
ATOM 821 C CA . TYR A 1 108 ? 1.310 -6.609 -1.461 1.00 95.31 108 TYR A CA 1
ATOM 822 C C . TYR A 1 108 ? 0.815 -7.602 -0.399 1.00 95.31 108 TYR A C 1
ATOM 824 O O . TYR A 1 108 ? 0.425 -7.197 0.696 1.00 95.31 108 TYR A O 1
ATOM 832 N N . ALA A 1 109 ? 0.960 -8.905 -0.654 1.00 94.50 109 ALA A N 1
ATOM 833 C CA . ALA A 1 109 ? 0.677 -9.994 0.278 1.00 94.50 109 ALA A CA 1
ATOM 834 C C . ALA A 1 109 ? 1.459 -9.849 1.584 1.00 94.50 109 ALA A C 1
ATOM 836 O O . ALA A 1 109 ? 0.909 -9.989 2.679 1.00 94.50 109 ALA A O 1
ATOM 837 N N . ARG A 1 110 ? 2.760 -9.555 1.481 1.00 94.88 110 ARG A N 1
ATOM 838 C CA . ARG A 1 110 ? 3.627 -9.356 2.642 1.00 94.88 110 ARG A CA 1
ATOM 839 C C . ARG A 1 110 ? 3.170 -8.154 3.466 1.00 94.88 110 ARG A C 1
ATOM 841 O O . ARG A 1 110 ? 3.067 -8.266 4.687 1.00 94.88 110 ARG A O 1
ATOM 848 N N . SER A 1 111 ? 2.874 -7.029 2.820 1.00 95.62 111 SER A N 1
ATOM 849 C CA . SER A 1 111 ? 2.390 -5.826 3.499 1.00 95.62 111 SER A CA 1
ATOM 850 C C . SER A 1 111 ? 1.037 -6.056 4.168 1.00 95.62 111 SER A C 1
ATOM 852 O O . SER A 1 111 ? 0.874 -5.692 5.332 1.00 95.62 111 SER A O 1
ATOM 854 N N . LEU A 1 112 ? 0.103 -6.735 3.493 1.00 95.38 112 LEU A N 1
ATOM 855 C CA . LEU A 1 112 ? -1.174 -7.157 4.073 1.00 95.38 112 LEU A CA 1
ATOM 856 C C . LEU A 1 112 ? -0.961 -8.025 5.309 1.00 95.38 112 LEU A C 1
ATOM 858 O O . LEU A 1 112 ? -1.548 -7.757 6.355 1.00 95.38 112 LEU A O 1
ATOM 862 N N . HIS A 1 113 ? -0.081 -9.024 5.227 1.00 94.62 113 HIS A N 1
ATOM 863 C CA . HIS A 1 113 ? 0.226 -9.892 6.358 1.00 94.62 113 HIS A CA 1
ATOM 864 C C . HIS A 1 113 ? 0.756 -9.094 7.558 1.00 94.62 113 HIS A C 1
ATOM 866 O O . HIS A 1 113 ? 0.271 -9.269 8.675 1.00 94.62 113 HIS A O 1
ATOM 872 N N . GLN A 1 114 ? 1.688 -8.164 7.336 1.00 94.38 114 GLN A N 1
ATOM 873 C CA . GLN A 1 114 ? 2.244 -7.325 8.400 1.00 94.38 114 GLN A CA 1
ATOM 874 C C . GLN A 1 114 ? 1.189 -6.413 9.040 1.00 94.38 114 GLN A C 1
ATOM 876 O O . GLN A 1 114 ? 1.098 -6.346 10.265 1.00 94.38 114 GLN A O 1
ATOM 881 N N . VAL A 1 115 ? 0.372 -5.739 8.232 1.00 96.06 115 VAL A N 1
ATOM 882 C CA . VAL A 1 115 ? -0.636 -4.789 8.726 1.00 96.06 115 VAL A CA 1
ATOM 883 C C . VAL A 1 115 ? -1.842 -5.499 9.342 1.00 96.06 115 VAL A C 1
ATOM 885 O O . VAL A 1 115 ? -2.437 -4.983 10.290 1.00 96.06 115 VAL A O 1
ATOM 888 N N . SER A 1 116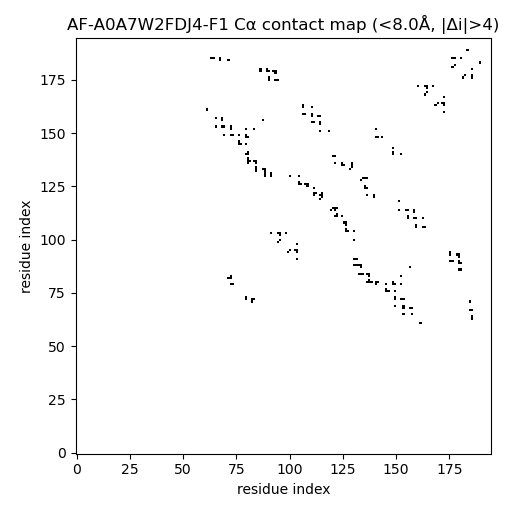 ? -2.151 -6.722 8.904 1.00 94.62 116 SER A N 1
ATOM 889 C CA . SER A 1 116 ? -3.222 -7.541 9.485 1.00 94.62 116 SER A CA 1
ATOM 890 C C . SER A 1 116 ? -3.001 -7.878 10.963 1.00 94.62 116 SER A C 1
ATOM 892 O O . SER A 1 116 ? -3.966 -8.120 11.683 1.00 94.62 116 SER A O 1
ATOM 894 N N . ALA A 1 117 ? -1.757 -7.813 11.456 1.00 94.69 117 ALA A N 1
ATOM 895 C CA . ALA A 1 117 ? -1.464 -7.959 12.881 1.00 94.69 117 ALA A CA 1
ATOM 896 C C . ALA A 1 117 ? -2.119 -6.856 13.736 1.00 94.69 117 ALA A C 1
ATOM 898 O O . ALA A 1 117 ? -2.468 -7.099 14.889 1.00 94.69 117 ALA A O 1
ATOM 899 N N . THR A 1 118 ? -2.293 -5.654 13.177 1.00 94.88 118 THR A N 1
ATOM 900 C CA . TH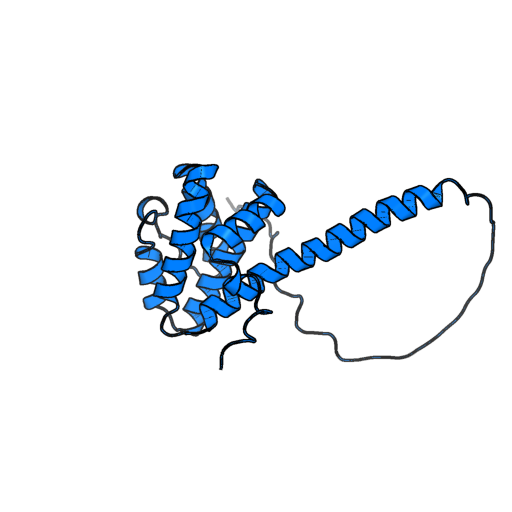R A 1 118 ? -2.975 -4.520 13.824 1.00 94.88 118 THR A CA 1
ATOM 901 C C . THR A 1 118 ? -4.422 -4.376 13.352 1.00 94.88 118 THR A C 1
ATOM 903 O O . THR A 1 118 ? -5.282 -3.996 14.143 1.00 94.88 118 THR A O 1
ATOM 906 N N . TYR A 1 119 ? -4.714 -4.736 12.098 1.00 95.75 119 TYR A N 1
ATOM 907 C CA . TYR A 1 119 ? -6.045 -4.642 11.491 1.00 95.75 119 TYR A CA 1
ATOM 908 C C . TYR A 1 119 ? -6.492 -6.006 10.936 1.00 95.75 119 TYR A C 1
ATOM 910 O O . TYR A 1 119 ? -6.438 -6.230 9.724 1.00 95.75 119 TYR A O 1
ATOM 918 N N . PRO A 1 120 ? -6.955 -6.941 11.791 1.00 94.75 120 PRO A N 1
ATOM 919 C CA . PRO A 1 120 ? -7.224 -8.325 11.385 1.00 94.75 120 PRO A CA 1
ATOM 920 C C . PRO A 1 120 ? -8.268 -8.483 10.275 1.00 94.75 120 PRO A C 1
ATOM 922 O O . PRO A 1 120 ? -8.261 -9.477 9.561 1.00 94.75 120 PRO A O 1
ATOM 925 N N . TRP A 1 121 ? -9.156 -7.503 10.097 1.00 95.00 121 TRP A N 1
ATOM 926 C CA . TRP A 1 121 ? -10.187 -7.503 9.055 1.00 95.00 121 TRP A CA 1
ATOM 927 C C . TRP A 1 121 ? -9.638 -7.303 7.632 1.00 95.00 121 TRP A C 1
ATOM 929 O O . TRP A 1 121 ? -10.379 -7.517 6.673 1.00 95.00 121 TRP A O 1
ATOM 939 N N . LEU A 1 122 ? -8.361 -6.929 7.485 1.00 93.62 122 LEU A N 1
ATOM 940 C CA . LEU A 1 122 ? -7.641 -6.955 6.206 1.00 93.62 122 LEU A CA 1
ATOM 941 C C . LEU A 1 122 ? -7.142 -8.357 5.833 1.00 93.62 122 LEU A C 1
ATOM 943 O O . LEU A 1 122 ? -6.752 -8.582 4.688 1.00 93.62 122 LEU A O 1
ATOM 947 N N . ALA A 1 123 ? -7.126 -9.303 6.776 1.00 90.31 123 ALA A N 1
ATOM 948 C CA . ALA A 1 123 ? -6.737 -10.671 6.475 1.00 90.31 123 ALA A CA 1
ATOM 949 C C . ALA A 1 123 ? -7.737 -11.321 5.506 1.00 90.31 123 ALA A C 1
ATOM 951 O O . ALA A 1 123 ? -8.948 -11.102 5.586 1.00 90.31 123 ALA A O 1
ATOM 952 N N . GLY A 1 124 ? -7.218 -12.159 4.609 1.00 86.38 124 GLY A N 1
ATOM 953 C CA . GLY A 1 124 ? -8.029 -12.878 3.627 1.00 86.38 124 GLY A CA 1
ATOM 954 C C . GLY A 1 124 ? -8.395 -12.070 2.382 1.00 86.38 124 GLY A C 1
ATOM 955 O O . GLY A 1 124 ? -9.259 -12.517 1.637 1.00 86.38 124 GLY A O 1
ATOM 956 N N . ILE A 1 125 ? -7.771 -10.906 2.162 1.00 91.19 125 ILE A N 1
ATOM 957 C CA . ILE A 1 125 ? -7.681 -10.327 0.816 1.00 91.19 125 ILE A CA 1
ATOM 958 C C . ILE A 1 125 ? -6.749 -11.221 -0.007 1.00 91.19 125 ILE A C 1
ATOM 960 O O . ILE A 1 125 ? -5.657 -11.540 0.471 1.00 91.19 125 ILE A O 1
ATOM 964 N N . ASP A 1 126 ? -7.174 -11.621 -1.206 1.00 89.75 126 ASP A N 1
ATOM 965 C CA . ASP A 1 126 ? -6.321 -12.343 -2.154 1.00 89.75 126 ASP A CA 1
ATOM 966 C C . ASP A 1 126 ? -5.549 -11.342 -3.034 1.00 89.75 126 ASP A C 1
ATOM 968 O O . ASP A 1 126 ? -6.165 -10.650 -3.847 1.00 89.75 126 ASP A O 1
ATOM 972 N N . PRO A 1 127 ? -4.212 -11.246 -2.901 1.00 87.81 127 PRO A N 1
ATOM 973 C CA . PRO A 1 127 ? -3.385 -10.361 -3.718 1.00 87.81 127 PRO A CA 1
ATOM 974 C C . PRO A 1 127 ? -3.575 -10.564 -5.224 1.00 87.81 127 PRO A C 1
ATOM 976 O O . PRO A 1 127 ? -3.615 -9.582 -5.961 1.00 87.81 127 PRO A O 1
ATOM 979 N N . ALA A 1 128 ? -3.748 -11.813 -5.668 1.00 83.94 128 ALA A N 1
ATOM 980 C CA . ALA A 1 128 ? -3.848 -12.152 -7.086 1.00 83.94 128 ALA A CA 1
ATOM 981 C C . ALA A 1 128 ? -5.169 -11.683 -7.723 1.00 83.94 128 ALA A C 1
ATOM 983 O O . ALA A 1 128 ? -5.279 -11.604 -8.945 1.00 83.94 128 ALA A O 1
ATOM 984 N N . GLU A 1 129 ? -6.182 -11.355 -6.920 1.00 84.00 129 GLU A N 1
ATOM 985 C CA . GLU A 1 129 ? -7.455 -10.816 -7.410 1.00 84.00 129 GLU A CA 1
ATOM 986 C C . GLU A 1 129 ? -7.491 -9.274 -7.401 1.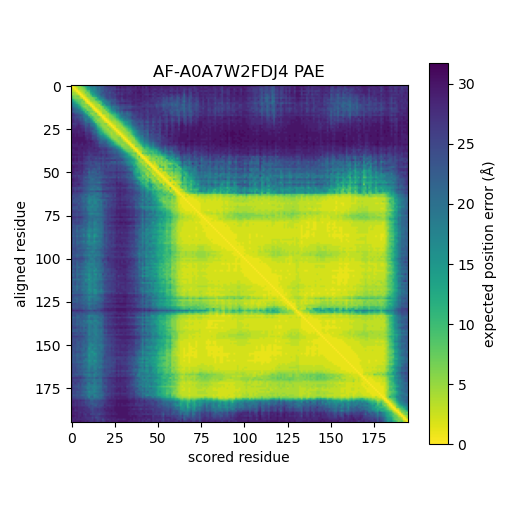00 84.00 129 GLU A C 1
ATOM 988 O O . GLU A 1 129 ? -8.422 -8.667 -7.933 1.00 84.00 129 GLU A O 1
ATOM 993 N N . GLU A 1 130 ? -6.474 -8.610 -6.839 1.00 84.31 130 GLU A N 1
ATOM 994 C CA . GLU A 1 130 ? -6.490 -7.159 -6.607 1.00 84.31 130 GLU A CA 1
ATOM 995 C C . GLU A 1 130 ? -5.824 -6.329 -7.718 1.00 84.31 130 GLU A C 1
ATOM 997 O O . GLU A 1 130 ? -6.051 -5.119 -7.773 1.00 84.31 130 GLU A O 1
ATOM 1002 N N . HIS A 1 131 ? -5.080 -6.955 -8.639 1.00 68.88 131 HIS A N 1
ATOM 1003 C CA . HIS A 1 131 ? -4.182 -6.322 -9.624 1.00 68.88 131 HIS A CA 1
ATOM 1004 C C . HIS A 1 131 ? -4.710 -5.100 -10.384 1.00 68.88 131 HIS A C 1
ATOM 1006 O O . HIS A 1 131 ? -3.931 -4.220 -10.746 1.00 68.88 131 HIS A O 1
ATOM 1012 N N . VAL A 1 132 ? -6.012 -5.054 -10.672 1.00 74.81 132 VAL A N 1
ATOM 1013 C CA . VAL A 1 132 ? -6.598 -4.022 -11.543 1.00 74.81 132 VAL A CA 1
ATOM 1014 C C . VAL A 1 132 ? -7.539 -3.098 -10.786 1.00 74.81 132 VAL A C 1
ATOM 1016 O O . VAL A 1 132 ? -7.609 -1.905 -11.077 1.00 74.81 132 VAL A O 1
ATOM 1019 N N . THR A 1 133 ? -8.292 -3.631 -9.828 1.00 83.94 133 THR A N 1
ATOM 1020 C CA . THR A 1 133 ? -9.422 -2.906 -9.235 1.00 83.94 133 THR A CA 1
ATOM 1021 C C . THR A 1 133 ? -9.233 -2.566 -7.770 1.00 83.94 133 THR A C 1
ATOM 1023 O O . THR A 1 133 ? -9.864 -1.622 -7.308 1.00 83.94 133 THR A O 1
ATOM 1026 N N . PHE A 1 134 ? -8.397 -3.313 -7.044 1.00 93.44 134 PHE A N 1
ATOM 1027 C CA . PHE A 1 134 ? -8.308 -3.242 -5.583 1.00 93.44 134 PHE A CA 1
ATOM 1028 C C . PHE A 1 134 ? -9.688 -3.276 -4.892 1.00 93.44 134 PHE A C 1
ATOM 1030 O O . PHE A 1 134 ? -9.992 -2.490 -3.989 1.00 93.44 134 PHE A O 1
ATOM 1037 N N . SER A 1 135 ? -10.576 -4.133 -5.406 1.00 92.62 135 SER A N 1
ATOM 1038 C CA . SER A 1 135 ? -12.004 -4.107 -5.079 1.00 92.62 135 SER A CA 1
ATOM 1039 C C . SER A 1 135 ? -12.286 -4.755 -3.729 1.00 92.62 135 SER A C 1
ATOM 1041 O O . SER A 1 135 ? -13.141 -4.273 -2.982 1.00 92.62 135 SER A O 1
ATOM 1043 N N . GLN A 1 136 ? -11.531 -5.795 -3.369 1.00 94.31 136 GLN A N 1
ATOM 1044 C CA . GLN A 1 136 ? -11.605 -6.412 -2.056 1.00 94.31 136 GLN A CA 1
ATOM 1045 C C . GLN A 1 136 ? -11.097 -5.437 -1.001 1.00 94.31 136 GLN A C 1
ATOM 1047 O O . GLN A 1 136 ? -11.779 -5.246 0.006 1.00 94.31 136 GLN A O 1
ATOM 1052 N N . LEU A 1 137 ? -9.961 -4.766 -1.228 1.00 95.31 137 LEU A N 1
ATOM 1053 C CA . LEU A 1 137 ? -9.467 -3.737 -0.316 1.00 95.31 137 LEU A CA 1
ATOM 1054 C C . LEU A 1 137 ? -10.497 -2.619 -0.137 1.00 95.31 137 LEU A C 1
ATOM 1056 O O . LEU A 1 137 ? -10.831 -2.275 0.999 1.00 95.31 137 LEU A O 1
ATOM 1060 N N . GLN A 1 138 ? -11.030 -2.082 -1.236 1.00 94.56 138 GLN A N 1
ATOM 1061 C CA . GLN A 1 138 ? -12.048 -1.034 -1.194 1.00 94.56 138 GLN A CA 1
ATOM 1062 C C . GLN A 1 138 ? -13.273 -1.489 -0.391 1.00 94.56 138 GLN A C 1
ATOM 1064 O O . GLN A 1 138 ? -13.708 -0.792 0.526 1.00 94.56 138 GLN A O 1
ATOM 1069 N N . HIS A 1 139 ? -13.785 -2.689 -0.665 1.00 95.06 139 HIS A N 1
ATOM 1070 C CA . HIS A 1 139 ? -14.912 -3.252 0.067 1.00 95.06 139 HIS A CA 1
ATOM 1071 C C . HIS A 1 139 ? -14.601 -3.404 1.564 1.00 95.06 139 HIS A C 1
ATOM 1073 O O . HIS A 1 139 ? -15.412 -3.020 2.402 1.00 95.06 139 HIS A O 1
ATOM 1079 N N . ARG A 1 140 ? -13.416 -3.907 1.938 1.00 95.44 140 ARG A N 1
ATOM 1080 C CA . ARG A 1 140 ? -13.012 -4.032 3.350 1.00 95.44 140 ARG A CA 1
ATOM 1081 C C . ARG A 1 140 ? -12.986 -2.681 4.055 1.00 95.44 140 ARG A C 1
ATOM 1083 O O . ARG A 1 140 ? -13.475 -2.601 5.179 1.00 95.44 140 ARG A O 1
ATOM 1090 N N . LEU A 1 141 ? -12.469 -1.644 3.399 1.00 95.88 141 LEU A N 1
ATOM 1091 C CA . LEU A 1 141 ? -12.422 -0.281 3.931 1.00 95.88 141 LEU A CA 1
ATOM 1092 C C . LEU A 1 141 ? -13.825 0.320 4.108 1.00 95.88 141 LEU A C 1
ATOM 1094 O O . LEU A 1 141 ? -14.080 0.949 5.131 1.00 95.88 141 LEU A O 1
ATOM 1098 N N . GLN A 1 142 ? -14.748 0.078 3.172 1.00 95.94 142 GLN A N 1
ATOM 1099 C CA . GLN A 1 142 ? -16.141 0.553 3.250 1.00 95.94 142 GLN A CA 1
ATOM 1100 C C . GLN A 1 142 ? -16.916 -0.027 4.441 1.00 95.94 142 GLN A C 1
ATOM 1102 O O . GLN A 1 142 ? -17.836 0.611 4.944 1.00 95.94 142 GLN A O 1
ATOM 1107 N N . GLN A 1 143 ? -16.549 -1.223 4.906 1.00 95.75 143 GLN A N 1
ATOM 1108 C CA . GLN A 1 143 ? -17.186 -1.863 6.062 1.00 95.75 143 GLN A CA 1
ATOM 1109 C C . GLN A 1 143 ? -16.682 -1.320 7.413 1.00 95.75 143 GLN A C 1
ATOM 1111 O O . GLN A 1 143 ? -17.180 -1.739 8.458 1.00 95.75 143 GLN A O 1
ATOM 1116 N N . GLN A 1 144 ? -15.681 -0.433 7.422 1.00 96.38 144 GLN A N 1
ATOM 1117 C CA . GLN A 1 144 ? -15.105 0.124 8.647 1.00 96.38 144 GLN A CA 1
ATOM 1118 C C . GLN A 1 144 ? -15.574 1.555 8.912 1.00 96.38 144 GLN A C 1
ATOM 1120 O O . GLN A 1 144 ? -16.089 2.251 8.040 1.00 96.38 144 GLN A O 1
ATOM 1125 N N . SER A 1 145 ? -15.348 2.024 10.141 1.00 94.69 145 SER A N 1
ATOM 1126 C CA . SER A 1 145 ? -15.497 3.444 10.451 1.00 94.69 145 SER A CA 1
ATOM 1127 C C . SER A 1 145 ? -14.465 4.273 9.680 1.00 94.69 145 SER A C 1
ATOM 1129 O O . SER A 1 145 ? -13.344 3.820 9.441 1.00 94.69 145 SER A O 1
ATOM 1131 N N . MET A 1 146 ? -14.820 5.514 9.332 1.00 93.31 146 MET A N 1
ATOM 1132 C CA . MET A 1 146 ? -13.945 6.409 8.557 1.00 93.31 146 MET A CA 1
ATOM 1133 C C . MET A 1 146 ? -12.536 6.558 9.174 1.00 93.31 146 MET A C 1
ATOM 1135 O O . MET A 1 146 ? -11.560 6.471 8.427 1.00 93.31 146 MET A O 1
ATOM 1139 N N . PRO A 1 147 ? -12.375 6.707 10.512 1.00 92.19 147 PRO A N 1
ATOM 1140 C CA . PRO A 1 147 ? -11.046 6.766 11.122 1.00 92.19 147 PRO A CA 1
ATOM 1141 C C . PRO A 1 147 ? -10.263 5.457 10.965 1.00 92.19 147 PRO A C 1
ATOM 1143 O O . PRO A 1 147 ? -9.109 5.481 10.546 1.00 92.19 147 PRO A O 1
ATOM 1146 N N . ALA A 1 148 ? -10.898 4.308 11.226 1.00 93.19 148 ALA A N 1
ATOM 1147 C CA . ALA A 1 148 ? -10.235 3.008 11.136 1.00 93.19 148 ALA A CA 1
ATOM 1148 C C . ALA A 1 148 ? -9.835 2.663 9.692 1.00 93.19 148 ALA A C 1
ATOM 1150 O O . ALA A 1 148 ? -8.745 2.140 9.462 1.00 93.19 148 ALA A O 1
ATOM 1151 N N . ALA A 1 149 ? -10.685 2.994 8.715 1.00 94.69 149 ALA A N 1
ATOM 1152 C CA . ALA A 1 149 ? -10.378 2.838 7.297 1.00 94.69 149 ALA A CA 1
ATOM 1153 C C . ALA A 1 149 ? -9.164 3.691 6.893 1.00 94.69 149 ALA A C 1
ATOM 1155 O O . ALA A 1 149 ? -8.241 3.191 6.246 1.00 94.69 149 ALA A O 1
ATOM 1156 N N . GLY A 1 150 ? -9.134 4.963 7.304 1.00 94.62 150 GLY A N 1
ATOM 1157 C CA . GLY A 1 150 ? -8.037 5.879 6.987 1.00 94.62 150 GLY A CA 1
ATOM 1158 C C . GLY A 1 150 ? -6.703 5.450 7.601 1.00 94.62 150 GLY A C 1
ATOM 1159 O O . GLY A 1 150 ? -5.672 5.444 6.919 1.00 94.62 150 GLY A O 1
ATOM 1160 N N . GLU A 1 151 ? -6.718 5.034 8.868 1.00 95.19 151 GLU A N 1
ATOM 1161 C CA . GLU A 1 151 ? -5.532 4.546 9.577 1.00 95.19 151 GLU A CA 1
ATOM 1162 C C . GLU A 1 151 ? -4.983 3.261 8.952 1.00 95.19 151 GLU A C 1
ATOM 1164 O O . GLU A 1 151 ? -3.787 3.183 8.662 1.00 95.19 151 GLU A O 1
ATOM 1169 N N . ALA A 1 152 ? -5.849 2.284 8.678 1.00 95.75 152 ALA A N 1
ATOM 1170 C CA . ALA A 1 152 ? -5.451 1.014 8.084 1.00 95.75 152 ALA A CA 1
ATOM 1171 C C . ALA A 1 152 ? -4.948 1.174 6.645 1.00 95.75 152 ALA A C 1
ATOM 1173 O O . ALA A 1 152 ? -3.909 0.614 6.294 1.00 95.75 152 ALA A O 1
ATOM 1174 N N . SER A 1 153 ? -5.626 1.985 5.823 1.00 96.50 153 SER A N 1
ATOM 1175 C CA . SER A 1 153 ? -5.165 2.286 4.465 1.00 96.50 153 SER A CA 1
ATOM 1176 C C . SER A 1 153 ? -3.798 2.963 4.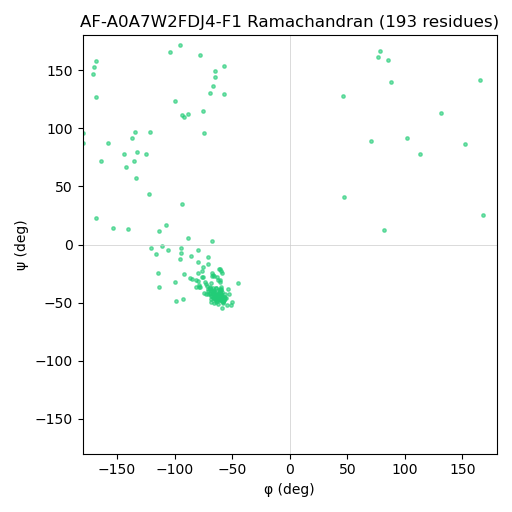476 1.00 96.50 153 SER A C 1
ATOM 1178 O O . SER A 1 153 ? -2.915 2.585 3.706 1.00 96.50 153 SER A O 1
ATOM 1180 N N . SER A 1 154 ? -3.615 3.965 5.341 1.00 95.38 154 SER A N 1
ATOM 1181 C CA . SER A 1 154 ? -2.335 4.663 5.458 1.00 95.38 154 SER A CA 1
ATOM 1182 C C . SER A 1 154 ? -1.242 3.710 5.928 1.00 95.38 154 SER A C 1
ATOM 1184 O O . SER A 1 154 ? -0.167 3.689 5.344 1.00 95.38 154 SER A O 1
ATOM 1186 N N . ALA A 1 155 ? -1.517 2.879 6.937 1.00 95.50 155 ALA A N 1
ATOM 1187 C CA . ALA A 1 155 ? -0.565 1.898 7.450 1.00 95.50 155 ALA A CA 1
ATOM 1188 C C . ALA A 1 155 ? -0.145 0.876 6.381 1.00 95.50 155 ALA A C 1
ATOM 1190 O O . ALA A 1 155 ? 1.039 0.546 6.288 1.00 95.50 155 ALA A O 1
ATOM 1191 N N . LEU A 1 156 ? -1.087 0.406 5.557 1.00 97.06 156 LEU A N 1
ATOM 1192 C CA . LEU A 1 156 ? -0.815 -0.544 4.479 1.00 97.06 156 LEU A CA 1
ATOM 1193 C C . LEU A 1 156 ? 0.066 0.059 3.385 1.00 97.06 156 LEU A C 1
ATOM 1195 O O . LEU A 1 156 ? 1.100 -0.523 3.058 1.00 97.06 156 LEU A O 1
ATOM 1199 N N . LEU A 1 157 ? -0.295 1.239 2.875 1.00 95.75 157 LEU A N 1
ATOM 1200 C CA . LEU A 1 157 ? 0.518 1.967 1.895 1.00 95.75 157 LEU A CA 1
ATOM 1201 C C . LEU A 1 157 ? 1.905 2.293 2.459 1.00 95.75 157 LEU A C 1
ATOM 1203 O O . LEU A 1 157 ? 2.904 2.106 1.767 1.00 95.75 157 LEU A O 1
ATOM 1207 N N . CYS A 1 158 ? 1.974 2.720 3.727 1.00 93.50 158 CYS A N 1
ATOM 1208 C CA . CYS A 1 158 ? 3.238 3.017 4.385 1.00 93.50 158 CYS A CA 1
ATOM 1209 C C . CYS A 1 158 ? 4.160 1.790 4.409 1.00 93.50 158 CYS A C 1
ATOM 1211 O O . CYS A 1 158 ? 5.263 1.825 3.875 1.00 93.50 158 CYS A O 1
ATOM 1213 N N . THR A 1 159 ? 3.651 0.675 4.938 1.00 93.94 159 THR A N 1
ATOM 1214 C CA . THR A 1 159 ? 4.399 -0.583 5.083 1.00 93.94 159 THR A CA 1
ATOM 1215 C C . THR A 1 159 ? 4.893 -1.121 3.741 1.00 93.94 159 THR A C 1
ATOM 1217 O O . THR A 1 159 ? 5.999 -1.658 3.645 1.00 93.94 159 THR A O 1
ATOM 1220 N N . PHE A 1 160 ? 4.076 -0.995 2.697 1.00 94.69 160 PHE A N 1
ATOM 1221 C CA . PHE A 1 160 ? 4.441 -1.431 1.356 1.00 94.69 160 PHE A CA 1
ATOM 1222 C C . PHE A 1 160 ? 5.601 -0.626 0.789 1.00 94.69 160 PHE A C 1
ATOM 1224 O O . PHE A 1 160 ? 6.565 -1.207 0.296 1.00 94.69 160 PHE A O 1
ATOM 1231 N N . ILE A 1 161 ? 5.552 0.696 0.914 1.00 92.88 161 ILE A N 1
ATOM 1232 C CA . ILE A 1 161 ? 6.597 1.574 0.390 1.00 92.88 161 ILE A CA 1
ATOM 1233 C C . ILE A 1 161 ? 7.871 1.486 1.232 1.00 92.88 161 ILE A C 1
ATOM 1235 O O . ILE A 1 161 ? 8.959 1.515 0.661 1.00 92.88 161 ILE A O 1
ATOM 1239 N N . ASP A 1 162 ? 7.765 1.285 2.548 1.00 90.69 162 ASP A N 1
ATOM 1240 C CA . ASP A 1 162 ? 8.918 0.992 3.410 1.00 90.69 162 ASP A CA 1
ATOM 1241 C C . ASP A 1 162 ? 9.612 -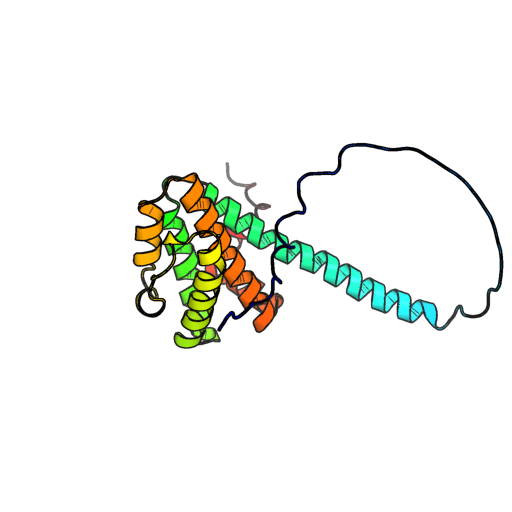0.288 2.924 1.00 90.69 162 ASP A C 1
ATOM 1243 O O . ASP A 1 162 ? 10.822 -0.324 2.699 1.00 90.69 162 ASP A O 1
ATOM 1247 N N . THR A 1 163 ? 8.828 -1.343 2.682 1.00 91.19 163 THR A N 1
ATOM 1248 C CA . THR A 1 163 ? 9.348 -2.623 2.185 1.00 91.19 163 THR A CA 1
ATOM 1249 C C . THR A 1 163 ? 9.964 -2.473 0.796 1.00 91.19 163 THR A C 1
ATOM 1251 O O . THR A 1 163 ? 11.046 -2.997 0.548 1.00 91.19 163 THR A O 1
ATOM 1254 N N . LEU A 1 164 ? 9.312 -1.737 -0.103 1.00 90.19 164 LEU A N 1
ATOM 1255 C CA . LEU A 1 164 ? 9.820 -1.452 -1.440 1.00 90.19 164 LEU A CA 1
ATOM 1256 C C . LEU A 1 164 ? 11.156 -0.697 -1.371 1.00 90.19 164 LEU A C 1
ATOM 1258 O O . LEU A 1 164 ? 12.131 -1.118 -1.991 1.00 90.19 164 LEU A O 1
ATOM 1262 N N . THR A 1 165 ? 11.228 0.347 -0.545 1.00 89.31 165 THR A N 1
ATOM 1263 C CA . THR A 1 165 ? 12.436 1.154 -0.316 1.00 89.31 165 THR A CA 1
ATOM 1264 C C . THR A 1 165 ? 13.608 0.292 0.134 1.00 89.31 165 THR A C 1
ATOM 1266 O O . THR A 1 165 ? 14.715 0.440 -0.383 1.00 89.31 165 THR A O 1
ATOM 1269 N N . LEU A 1 166 ? 13.364 -0.660 1.039 1.00 87.69 166 LEU A N 1
ATOM 1270 C CA . LEU A 1 166 ? 14.387 -1.595 1.508 1.00 87.69 166 LEU A CA 1
ATOM 1271 C C . LEU A 1 166 ? 14.897 -2.546 0.413 1.00 87.69 166 LEU A C 1
ATOM 1273 O O . LEU A 1 166 ? 16.028 -3.015 0.511 1.00 87.69 166 LEU A O 1
ATOM 1277 N N . LEU A 1 167 ? 14.090 -2.853 -0.606 1.00 87.50 167 LEU A N 1
ATOM 1278 C CA . LEU A 1 167 ? 14.444 -3.829 -1.642 1.00 87.50 167 LEU A CA 1
ATOM 1279 C C . LEU A 1 167 ? 15.104 -3.211 -2.872 1.00 87.50 167 LEU A C 1
ATOM 1281 O O . LEU A 1 167 ? 16.097 -3.744 -3.359 1.00 87.50 167 LEU A O 1
ATOM 1285 N N . ILE A 1 168 ? 14.545 -2.120 -3.396 1.00 87.06 168 ILE A N 1
ATOM 1286 C CA . ILE A 1 168 ? 15.012 -1.499 -4.649 1.00 87.06 168 ILE A CA 1
ATOM 1287 C C . ILE A 1 168 ? 15.787 -0.201 -4.418 1.00 87.06 168 ILE A C 1
ATOM 1289 O O . ILE A 1 168 ? 16.329 0.385 -5.356 1.00 87.06 168 ILE A O 1
ATOM 1293 N N . GLY A 1 169 ? 15.857 0.245 -3.168 1.00 84.62 169 GLY A N 1
ATOM 1294 C CA . GLY A 1 169 ? 16.478 1.498 -2.794 1.00 84.62 169 GLY A CA 1
ATOM 1295 C C . GLY A 1 169 ? 15.537 2.694 -2.919 1.00 84.62 169 GLY A C 1
ATOM 1296 O O . GLY A 1 169 ? 14.532 2.715 -3.639 1.00 84.62 169 GLY A O 1
ATOM 1297 N N . GLU A 1 170 ? 15.902 3.736 -2.190 1.00 77.81 170 GLU A N 1
ATOM 1298 C CA . GLU A 1 170 ? 15.089 4.931 -1.992 1.00 77.81 170 GLU A CA 1
ATOM 1299 C C . GLU A 1 170 ? 14.991 5.822 -3.231 1.00 77.81 170 GLU A C 1
ATOM 1301 O O . GLU A 1 170 ? 13.927 6.378 -3.508 1.00 77.81 170 GLU A O 1
ATOM 1306 N N . LEU A 1 171 ? 16.071 5.922 -4.016 1.00 80.44 171 LEU A N 1
ATOM 1307 C CA . LEU A 1 171 ? 16.086 6.728 -5.239 1.00 80.44 171 LEU A CA 1
ATOM 1308 C C . LEU A 1 171 ? 15.056 6.210 -6.251 1.00 80.44 171 LEU A C 1
ATOM 1310 O O . LEU A 1 171 ? 14.267 6.985 -6.794 1.00 80.44 171 LEU A O 1
ATOM 1314 N N . VAL A 1 172 ? 15.043 4.893 -6.470 1.00 85.25 172 VAL A N 1
ATOM 1315 C CA . VAL A 1 172 ? 14.109 4.247 -7.398 1.00 85.25 172 VAL A CA 1
ATOM 1316 C C . VAL A 1 172 ? 12.686 4.357 -6.858 1.00 85.25 172 VAL A C 1
ATOM 1318 O O . VAL A 1 172 ? 11.785 4.761 -7.590 1.00 85.25 172 VAL A O 1
ATOM 1321 N N . THR A 1 173 ? 12.494 4.105 -5.561 1.00 88.31 173 THR A N 1
ATOM 1322 C CA . THR A 1 173 ? 11.182 4.232 -4.915 1.00 88.31 173 THR A CA 1
ATOM 1323 C C . THR A 1 173 ? 10.620 5.644 -5.061 1.00 88.31 173 THR A C 1
ATOM 1325 O O . THR A 1 173 ? 9.502 5.811 -5.536 1.00 88.31 173 THR A O 1
ATOM 1328 N N . SER A 1 174 ? 11.411 6.675 -4.764 1.00 85.44 174 SER A N 1
ATOM 1329 C CA . SER A 1 174 ? 10.993 8.077 -4.892 1.00 85.44 174 SER A CA 1
ATOM 1330 C C . SER A 1 174 ? 10.589 8.440 -6.323 1.00 85.44 174 SER A C 1
ATOM 1332 O O . SER A 1 174 ? 9.609 9.157 -6.526 1.00 85.44 174 SER A O 1
ATOM 1334 N N . SER A 1 175 ? 11.320 7.930 -7.319 1.00 86.62 175 SER A N 1
ATOM 1335 C CA . SER A 1 175 ? 10.981 8.121 -8.731 1.00 86.62 175 SER A CA 1
ATOM 1336 C C . SER A 1 175 ? 9.650 7.458 -9.091 1.00 86.62 175 SER A C 1
ATOM 1338 O O . SER A 1 175 ? 8.844 8.058 -9.799 1.00 86.62 175 SER A O 1
ATOM 1340 N N . ILE A 1 176 ? 9.403 6.244 -8.592 1.00 89.75 176 ILE A N 1
ATOM 1341 C CA . ILE A 1 176 ? 8.157 5.506 -8.831 1.00 89.75 176 ILE A CA 1
ATOM 1342 C C . ILE A 1 176 ? 6.974 6.217 -8.180 1.00 89.75 176 ILE A C 1
ATOM 1344 O O . ILE A 1 176 ? 5.957 6.406 -8.835 1.00 89.75 176 ILE A O 1
ATOM 1348 N N . LEU A 1 177 ? 7.104 6.659 -6.925 1.00 88.81 177 LEU A N 1
ATOM 1349 C CA . LEU A 1 177 ? 6.023 7.367 -6.231 1.00 88.81 177 LEU A CA 1
ATOM 1350 C C . LEU A 1 177 ? 5.648 8.669 -6.942 1.00 88.81 177 LEU A C 1
ATOM 1352 O O . LEU A 1 177 ? 4.467 8.984 -7.065 1.00 88.81 177 LEU A O 1
ATOM 1356 N N . ARG A 1 178 ? 6.643 9.405 -7.453 1.00 86.62 178 ARG A N 1
ATOM 1357 C CA . ARG A 1 178 ? 6.395 10.617 -8.242 1.00 86.62 178 ARG A CA 1
ATOM 1358 C C . ARG A 1 178 ? 5.688 10.312 -9.558 1.00 86.62 178 ARG A C 1
ATOM 1360 O O . ARG A 1 178 ? 4.797 11.061 -9.936 1.00 86.62 178 ARG A O 1
ATOM 1367 N N . ALA A 1 179 ? 6.065 9.233 -10.240 1.00 88.44 179 ALA A N 1
ATOM 1368 C CA . ALA A 1 179 ? 5.381 8.810 -11.458 1.00 88.44 179 ALA A CA 1
ATOM 1369 C C . ALA A 1 179 ? 3.931 8.379 -11.169 1.00 88.44 179 ALA A C 1
ATOM 1371 O O . ALA A 1 179 ? 3.017 8.834 -11.847 1.00 88.44 179 ALA A O 1
ATOM 1372 N N . ALA A 1 180 ? 3.722 7.594 -10.108 1.00 88.88 180 ALA A N 1
ATOM 1373 C CA . ALA A 1 180 ? 2.426 7.026 -9.748 1.00 88.88 180 ALA A CA 1
ATOM 1374 C C . ALA A 1 180 ? 1.408 8.056 -9.251 1.00 88.88 180 ALA A C 1
ATOM 1376 O O . ALA A 1 180 ? 0.212 7.902 -9.494 1.00 88.88 180 ALA A O 1
ATOM 1377 N N . TRP A 1 181 ? 1.854 9.076 -8.515 1.00 89.06 181 TRP A N 1
ATOM 1378 C CA . TRP A 1 181 ? 0.955 10.009 -7.825 1.00 89.06 181 TRP A CA 1
ATOM 1379 C C . TRP A 1 181 ? 1.122 11.472 -8.256 1.00 89.06 181 TRP A C 1
ATOM 1381 O O . TRP A 1 181 ? 0.373 12.331 -7.789 1.00 89.06 181 TRP A O 1
ATOM 1391 N N . GLY A 1 182 ? 2.068 11.772 -9.146 1.00 79.88 182 GLY A N 1
ATOM 1392 C CA . GLY A 1 182 ? 2.364 13.126 -9.612 1.00 79.88 182 GLY A CA 1
ATOM 1393 C C . GLY A 1 182 ? 3.199 13.959 -8.630 1.00 79.88 182 GLY A C 1
ATOM 1394 O O . GLY A 1 182 ? 3.377 13.612 -7.463 1.00 79.88 182 GLY A O 1
ATOM 1395 N N . ASP A 1 183 ? 3.729 15.086 -9.111 1.00 64.00 183 ASP A N 1
ATOM 1396 C CA . ASP A 1 183 ? 4.604 15.962 -8.314 1.00 64.00 183 ASP A CA 1
ATOM 1397 C C . ASP A 1 183 ? 3.818 16.805 -7.289 1.00 64.00 183 ASP A C 1
ATOM 1399 O O . ASP A 1 183 ? 4.313 17.072 -6.193 1.00 64.00 183 ASP A O 1
ATOM 1403 N N . ASP A 1 184 ? 2.552 17.116 -7.585 1.00 54.03 184 ASP A N 1
ATOM 1404 C CA . ASP A 1 184 ? 1.657 17.916 -6.730 1.00 54.03 184 ASP A CA 1
ATOM 1405 C C . ASP A 1 184 ? 1.282 17.200 -5.425 1.00 54.03 184 ASP A C 1
ATOM 1407 O O . ASP A 1 184 ? 1.003 17.827 -4.402 1.00 54.03 184 ASP A O 1
ATOM 1411 N N . THR A 1 185 ? 1.287 15.865 -5.435 1.00 52.50 185 THR A N 1
ATOM 1412 C CA . THR A 1 185 ? 1.052 15.069 -4.226 1.00 52.50 185 THR A CA 1
ATOM 1413 C C . THR A 1 185 ? 2.336 14.886 -3.430 1.00 52.50 185 THR A C 1
ATOM 1415 O O . THR A 1 185 ? 2.272 14.789 -2.204 1.00 52.50 185 THR A O 1
ATOM 1418 N N . VAL A 1 186 ? 3.500 14.876 -4.099 1.00 49.03 186 VAL A N 1
ATOM 1419 C CA . VAL A 1 186 ? 4.814 14.688 -3.472 1.00 49.03 186 VAL A CA 1
ATOM 1420 C C . VAL A 1 186 ? 5.353 15.969 -2.869 1.00 49.03 186 VAL A C 1
ATOM 1422 O O . VAL A 1 186 ? 6.054 15.935 -1.855 1.00 49.03 186 VAL A O 1
ATOM 1425 N N . ASN A 1 187 ? 5.018 17.121 -3.434 1.00 39.31 187 ASN A N 1
ATOM 1426 C CA . ASN A 1 187 ? 5.466 18.423 -2.980 1.00 39.31 187 ASN A CA 1
ATOM 1427 C C . ASN A 1 187 ? 4.282 19.329 -2.616 1.00 39.31 187 ASN A C 1
ATOM 1429 O O . ASN A 1 187 ? 3.775 20.033 -3.482 1.00 39.31 187 ASN A O 1
ATOM 1433 N N . PRO A 1 188 ? 3.885 19.426 -1.333 1.00 42.69 188 PRO A N 1
ATOM 1434 C CA . PRO A 1 188 ? 2.851 20.382 -0.939 1.00 42.69 188 PRO A CA 1
ATOM 1435 C C . PRO A 1 188 ? 3.297 21.855 -1.064 1.00 42.69 188 PRO A C 1
ATOM 1437 O O . PRO A 1 188 ? 2.544 22.742 -0.680 1.00 42.69 188 PRO A O 1
ATOM 1440 N N . ALA A 1 189 ? 4.512 22.143 -1.553 1.00 40.16 189 ALA A N 1
ATOM 1441 C CA . ALA A 1 189 ? 5.069 23.494 -1.610 1.00 40.16 189 ALA A CA 1
ATOM 1442 C C . ALA A 1 189 ? 4.746 24.289 -2.890 1.00 40.16 189 ALA A C 1
ATOM 1444 O O . ALA A 1 189 ? 5.265 25.390 -3.039 1.00 40.16 189 ALA A O 1
ATOM 1445 N N . VAL A 1 190 ? 3.907 23.792 -3.805 1.00 43.59 190 VAL A N 1
ATOM 1446 C CA . VAL A 1 190 ? 3.457 24.590 -4.961 1.00 43.59 190 VAL A CA 1
ATOM 1447 C C . VAL A 1 190 ? 1.947 24.468 -5.117 1.00 43.59 190 VAL A C 1
ATOM 1449 O O . VAL A 1 190 ? 1.409 23.728 -5.927 1.00 43.59 190 VAL A O 1
ATOM 1452 N N . SER A 1 191 ? 1.232 25.221 -4.296 1.00 41.53 191 SER A N 1
ATOM 1453 C CA . SER A 1 191 ? -0.117 25.676 -4.630 1.00 41.53 191 SER A CA 1
ATOM 1454 C C . SER A 1 191 ? -0.196 27.157 -4.303 1.00 41.53 191 SER A C 1
ATOM 1456 O O . SER A 1 191 ? -0.994 27.597 -3.487 1.00 41.53 191 SER A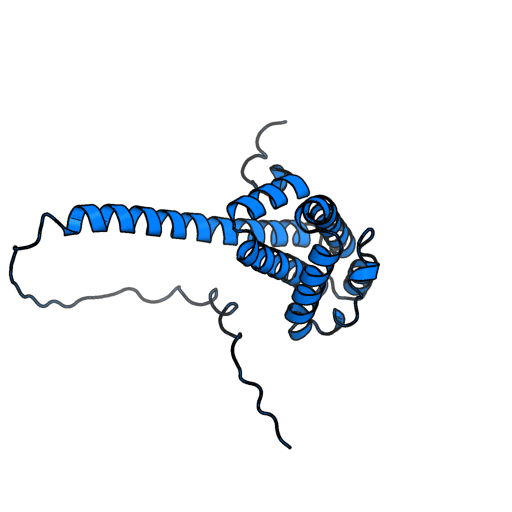 O 1
ATOM 1458 N N . GLU A 1 192 ? 0.695 27.927 -4.918 1.00 46.59 192 GLU A N 1
ATOM 1459 C CA . GLU A 1 192 ? 0.604 29.378 -4.938 1.00 46.59 192 GLU A CA 1
ATOM 1460 C C . GLU A 1 192 ? 0.872 29.813 -6.374 1.00 46.59 192 GLU A C 1
ATOM 1462 O O . GLU A 1 192 ? 2.019 29.815 -6.814 1.00 46.59 192 GLU A O 1
ATOM 1467 N N . SER A 1 193 ? -0.215 30.036 -7.124 1.00 41.66 193 SER A N 1
ATOM 1468 C CA . SER A 1 193 ? -0.350 30.901 -8.312 1.00 41.66 193 SER A CA 1
ATOM 1469 C C . SER A 1 193 ? -1.459 30.372 -9.224 1.00 41.66 193 SER A C 1
ATOM 1471 O O . SER A 1 193 ? -1.177 29.617 -10.149 1.00 41.66 193 SER A O 1
ATOM 1473 N N . GLN A 1 194 ? -2.707 30.773 -8.962 1.00 35.34 194 GLN A N 1
ATOM 1474 C CA . GLN A 1 194 ? -3.679 31.197 -9.984 1.00 35.34 194 GLN A CA 1
ATOM 1475 C C . GLN A 1 194 ? -5.005 31.595 -9.313 1.00 35.34 194 GLN A C 1
ATOM 1477 O O . GLN A 1 194 ? -5.914 30.783 -9.158 1.00 35.34 194 GLN A O 1
ATOM 1482 N N . ALA A 1 195 ? -5.081 32.864 -8.910 1.00 32.88 195 ALA A N 1
ATOM 1483 C CA . ALA A 1 195 ? -6.291 33.684 -8.905 1.00 32.88 195 ALA A CA 1
ATOM 1484 C C . ALA A 1 195 ? -5.865 35.151 -9.032 1.00 32.88 195 ALA A C 1
ATOM 1486 O O . ALA A 1 195 ? -4.940 35.544 -8.284 1.00 32.88 195 ALA A O 1
#

Radius of gyration: 22.34 Å; Cα contacts (8 Å, |Δi|>4): 131; chains: 1; bounding box: 66×62×52 Å

pLDDT: mean 72.82, std 23.66, range [29.47, 97.06]

Secondary structure (DSSP, 8-state):
----PPP--TTSS--SS--------------------TTTHHHHHHHHHHHHHHHHHHHHHHHHHHHHHHHHHHS-GGGHHHHHHHHHHHHHHHHHHHH-HHHHHHHHHHHHHHHHTT-GGGTT--HHHHTTT-HHHHHHHHTS-HHHHHHHHHHHHHHHHHHHHHHH-HHHHHHHHHHHH-HHHH-TT------

Nearest PDB structures (foldseek):
  2b5u-assembly2_C  TM=1.695E-01  e=2.852E+00  Escherichia coli
  7d5p-assembly1_A  TM=2.099E-01  e=7.169E+00  Staphylococcus aureus subsp. aureus COL